Protein AF-Q0ISQ3-F1 (afdb_monomer_lite)

Foldseek 3Di:
DPPPLLPDPQVVCQAADLEDEPPDDPDDDPDPDDSPAHEYEDQALQNLLNVDPVVLVCCVVVSGLVAYEYEYHHPPDDVPVVVVVLVVLVVVLVVLVVPPDPCSVVVNVVSVVVNCVVVCLVVVPPRRRAEYEYEQDPEDRPNCASSQLSHQEYEYELAAYDQEPVVRYLNQNHAEYAEYNNQNHQEPEEDDVVLVVVPPPDPPCPSLSNNLCRHAEYYHEQHQNHAEPYDYPDPPVPDQPRENARHAYYAAYNHQNHNYYDDPRYDHPNHNYDHHYND

Radius of gyration: 19.98 Å; chains: 1; bounding box: 59×56×38 Å

Structure (mmCIF, N/CA/C/O backbone):
data_AF-Q0ISQ3-F1
#
_entry.id   AF-Q0ISQ3-F1
#
loop_
_atom_site.group_PDB
_atom_site.id
_atom_site.type_symbol
_atom_site.label_atom_id
_atom_site.label_alt_id
_atom_site.label_comp_id
_atom_site.label_asym_id
_atom_site.label_entity_id
_atom_site.label_seq_id
_atom_site.pdbx_PDB_ins_code
_atom_site.Cartn_x
_atom_site.Cartn_y
_atom_site.Cartn_z
_atom_site.occupancy
_atom_site.B_iso_or_equiv
_atom_site.auth_seq_id
_atom_site.auth_comp_id
_atom_site.auth_asym_id
_atom_site.auth_atom_id
_atom_site.pdbx_PDB_model_num
ATOM 1 N N . GLY A 1 1 ? 19.915 -24.008 7.273 1.00 26.64 1 GLY A N 1
ATOM 2 C CA . GLY A 1 1 ? 20.712 -22.888 6.747 1.00 26.64 1 GLY A CA 1
ATOM 3 C C . GLY A 1 1 ? 20.291 -22.635 5.320 1.00 26.64 1 GLY A C 1
ATOM 4 O O . GLY A 1 1 ? 20.406 -23.550 4.524 1.00 26.64 1 GLY A O 1
ATOM 5 N N . PHE A 1 2 ? 19.772 -21.447 5.013 1.00 39.97 2 PHE A N 1
ATOM 6 C CA . PHE A 1 2 ? 19.581 -21.004 3.630 1.00 39.97 2 PHE A CA 1
ATOM 7 C C . PHE A 1 2 ? 20.837 -20.231 3.219 1.00 39.97 2 PHE A C 1
ATOM 9 O O . PHE A 1 2 ? 21.058 -19.142 3.752 1.00 39.97 2 PHE A O 1
ATOM 16 N N . PRO A 1 3 ? 21.709 -20.781 2.356 1.00 38.62 3 PRO A N 1
ATOM 17 C CA . PRO A 1 3 ? 22.897 -20.064 1.923 1.00 38.62 3 PRO A CA 1
ATOM 18 C C . PRO A 1 3 ? 22.475 -18.894 1.022 1.00 38.62 3 PRO A C 1
ATOM 20 O O . PRO A 1 3 ? 21.877 -19.099 -0.027 1.00 38.62 3 PRO A O 1
ATOM 23 N N . ASN A 1 4 ? 22.767 -17.666 1.464 1.00 46.62 4 ASN A N 1
ATOM 24 C CA . ASN A 1 4 ? 22.713 -16.413 0.698 1.00 46.62 4 ASN A CA 1
ATOM 25 C C . ASN A 1 4 ? 21.525 -16.250 -0.277 1.00 46.62 4 ASN A C 1
ATOM 27 O O . ASN A 1 4 ? 21.704 -16.175 -1.492 1.00 46.62 4 ASN A O 1
ATOM 31 N N . GLN A 1 5 ? 20.317 -16.055 0.263 1.00 51.81 5 GLN A N 1
ATOM 32 C CA . GLN A 1 5 ? 19.162 -15.516 -0.484 1.00 51.81 5 GLN A CA 1
ATOM 33 C C . GLN A 1 5 ? 19.485 -14.198 -1.233 1.00 51.81 5 GLN A C 1
ATOM 35 O O . GLN A 1 5 ? 18.915 -13.906 -2.283 1.00 51.81 5 GLN A O 1
ATOM 40 N N . SER A 1 6 ? 20.486 -13.446 -0.757 1.00 54.50 6 SER A N 1
ATOM 41 C CA . SER A 1 6 ? 21.045 -12.255 -1.414 1.00 54.50 6 SER A CA 1
ATOM 42 C C . SER A 1 6 ? 21.681 -12.509 -2.787 1.00 54.50 6 SER A C 1
ATOM 44 O O . SER A 1 6 ? 22.083 -11.555 -3.445 1.00 54.50 6 SER A O 1
ATOM 46 N N . ARG A 1 7 ? 21.797 -13.767 -3.233 1.00 64.44 7 ARG A N 1
ATOM 47 C CA . ARG A 1 7 ? 22.408 -14.138 -4.520 1.00 64.44 7 ARG A CA 1
ATOM 48 C C . ARG A 1 7 ? 21.443 -14.776 -5.511 1.00 64.44 7 ARG A C 1
ATOM 50 O O . ARG A 1 7 ? 21.897 -15.235 -6.557 1.00 64.44 7 ARG A O 1
ATOM 57 N N . PHE A 1 8 ? 20.149 -14.854 -5.200 1.00 72.12 8 PHE A N 1
ATOM 58 C CA . PHE A 1 8 ? 19.201 -15.447 -6.134 1.00 72.12 8 PHE A CA 1
ATOM 59 C C . PHE A 1 8 ? 19.199 -14.647 -7.453 1.00 72.12 8 PHE A C 1
ATOM 61 O O . PHE A 1 8 ? 19.006 -13.432 -7.429 1.00 72.12 8 PHE A O 1
ATOM 68 N N . PRO A 1 9 ? 19.491 -15.273 -8.607 1.00 72.06 9 PRO A N 1
ATOM 69 C CA . PRO A 1 9 ? 19.750 -14.540 -9.839 1.00 72.06 9 PRO A CA 1
ATOM 70 C C . PRO A 1 9 ? 18.432 -14.167 -10.523 1.00 72.06 9 PRO A C 1
ATOM 72 O O . PRO A 1 9 ? 18.123 -14.706 -11.585 1.00 72.06 9 PRO A O 1
ATOM 75 N N . TRP A 1 10 ? 17.654 -13.258 -9.920 1.00 77.25 10 TRP A N 1
ATOM 76 C CA . TRP A 1 10 ? 16.349 -12.855 -10.454 1.00 77.25 10 TRP A CA 1
ATOM 77 C C . TRP A 1 10 ? 16.461 -12.446 -11.916 1.00 77.25 10 TRP A C 1
ATOM 79 O O . TRP A 1 10 ? 15.740 -13.013 -12.710 1.00 77.25 10 TRP A O 1
ATOM 89 N N . HIS A 1 11 ? 17.451 -11.640 -12.309 1.00 67.94 11 HIS A N 1
ATOM 90 C CA . HIS A 1 11 ? 17.702 -11.241 -13.706 1.00 67.94 11 HIS A CA 1
ATOM 91 C C . HIS A 1 11 ? 17.807 -12.389 -14.742 1.00 67.94 11 HIS A C 1
ATOM 93 O O . HIS A 1 11 ? 17.776 -12.127 -15.939 1.00 67.94 11 HIS A O 1
ATOM 99 N N . LYS A 1 12 ? 17.952 -13.658 -14.330 1.00 71.12 12 LYS A N 1
ATOM 100 C CA . LYS A 1 12 ? 17.974 -14.824 -15.236 1.00 71.12 12 LYS A CA 1
ATOM 101 C C . LYS A 1 12 ? 16.609 -15.499 -15.428 1.00 71.12 12 LYS A C 1
ATOM 103 O O . LYS A 1 12 ? 16.473 -16.331 -16.322 1.00 71.12 12 LYS A O 1
ATOM 108 N N . LEU A 1 13 ? 15.605 -15.197 -14.603 1.00 66.62 13 LEU A N 1
ATOM 109 C CA . LEU A 1 13 ? 14.300 -15.877 -14.595 1.00 66.62 13 LEU A CA 1
ATOM 110 C C . LEU A 1 13 ? 13.261 -15.215 -15.507 1.00 66.62 13 LEU A C 1
ATOM 112 O O . LEU A 1 13 ? 12.307 -14.631 -15.009 1.00 66.62 13 LEU A O 1
ATOM 116 N N . GLN A 1 14 ? 13.408 -15.304 -16.834 1.00 59.78 14 GLN A N 1
ATOM 117 C CA . GLN A 1 14 ? 12.522 -14.601 -17.795 1.00 59.78 14 GLN A CA 1
ATOM 118 C C . GLN A 1 14 ? 11.013 -14.747 -17.495 1.00 59.78 14 GLN A C 1
ATOM 120 O O . GLN A 1 14 ? 10.219 -13.853 -17.777 1.00 59.78 14 GLN A O 1
ATOM 125 N N . ARG A 1 15 ? 10.630 -15.870 -16.880 1.00 58.69 15 ARG A N 1
ATOM 126 C CA . ARG A 1 15 ? 9.307 -16.177 -16.330 1.00 58.69 15 ARG A CA 1
ATOM 127 C C . ARG A 1 15 ? 9.475 -16.991 -15.044 1.00 58.69 15 ARG A C 1
ATOM 129 O O . ARG A 1 15 ? 10.403 -17.804 -14.976 1.00 58.69 15 ARG A O 1
ATOM 136 N N . PHE A 1 16 ? 8.590 -16.836 -14.049 1.00 59.44 16 PHE A N 1
ATOM 137 C CA . PHE A 1 16 ? 8.548 -17.838 -12.974 1.00 59.44 16 PHE A CA 1
ATOM 138 C C . PHE A 1 16 ? 8.045 -19.177 -13.534 1.00 59.44 16 PHE A C 1
ATOM 140 O O . PHE A 1 16 ? 7.236 -19.189 -14.466 1.00 59.44 16 PHE A O 1
ATOM 147 N N . PRO A 1 17 ? 8.505 -20.314 -12.986 1.00 57.19 17 PRO A N 1
ATOM 148 C CA . PRO A 1 17 ? 7.799 -21.580 -13.154 1.00 57.19 17 PRO A CA 1
ATOM 149 C C . PRO A 1 17 ? 6.324 -21.418 -12.756 1.00 57.19 17 PRO A C 1
ATOM 151 O O . PRO A 1 17 ? 6.019 -20.601 -11.886 1.00 57.19 17 PRO A O 1
ATOM 154 N N . ASN A 1 18 ? 5.420 -22.219 -13.339 1.00 49.91 18 ASN A N 1
ATOM 155 C CA . ASN A 1 18 ? 3.978 -22.168 -13.032 1.00 49.91 18 ASN A CA 1
ATOM 156 C C . ASN A 1 18 ? 3.701 -22.195 -11.516 1.00 49.91 18 ASN A C 1
ATOM 158 O O . ASN A 1 18 ? 2.776 -21.542 -11.042 1.00 49.91 18 ASN A O 1
ATOM 162 N N . VAL A 1 19 ? 4.546 -22.903 -10.759 1.00 50.19 19 VAL A N 1
ATOM 163 C CA . VAL A 1 19 ? 4.606 -22.849 -9.298 1.00 50.19 19 VAL A CA 1
ATOM 164 C C . VAL A 1 19 ? 6.074 -22.848 -8.870 1.00 50.19 19 VAL A C 1
ATOM 166 O O . VAL A 1 19 ? 6.818 -23.773 -9.203 1.00 50.19 19 VAL A O 1
ATOM 169 N N . PHE A 1 20 ? 6.502 -21.827 -8.125 1.00 52.72 20 PHE A N 1
ATOM 170 C CA . PHE A 1 20 ? 7.822 -21.774 -7.495 1.00 52.72 20 PHE A CA 1
ATOM 171 C C . PHE A 1 20 ? 7.666 -21.607 -5.980 1.00 52.72 20 PHE A C 1
ATOM 173 O O . PHE A 1 20 ? 7.418 -20.510 -5.476 1.00 52.72 20 PHE A O 1
ATOM 180 N N . CYS A 1 21 ? 7.796 -22.720 -5.257 1.00 52.56 21 CYS A N 1
ATOM 181 C CA . CYS A 1 21 ? 7.748 -22.759 -3.797 1.00 52.56 21 CYS A CA 1
ATOM 182 C C . CYS A 1 21 ? 9.168 -22.922 -3.249 1.00 52.56 21 CYS A C 1
ATOM 184 O O . CYS A 1 21 ? 9.769 -23.990 -3.380 1.00 52.56 21 CYS A O 1
ATOM 186 N N . LEU A 1 22 ? 9.704 -21.883 -2.608 1.00 50.09 22 LEU A N 1
ATOM 187 C CA . LEU A 1 22 ? 10.917 -22.003 -1.798 1.00 50.09 22 LEU A CA 1
ATOM 188 C C . LEU A 1 22 ? 10.496 -22.158 -0.339 1.00 50.09 22 LEU A C 1
ATOM 190 O O . LEU A 1 22 ? 10.401 -21.174 0.386 1.00 50.09 22 LEU A O 1
ATOM 194 N N . ASP A 1 23 ? 10.173 -23.411 -0.011 1.00 41.62 23 ASP A N 1
ATOM 195 C CA . ASP A 1 23 ? 9.908 -24.031 1.298 1.00 41.62 23 ASP A CA 1
ATOM 196 C C . ASP A 1 23 ? 8.665 -24.912 1.180 1.00 41.62 23 ASP A C 1
ATOM 198 O O . ASP A 1 23 ? 7.554 -24.406 1.093 1.00 41.62 23 ASP A O 1
ATOM 202 N N . HIS A 1 24 ? 8.897 -26.230 1.117 1.00 31.75 24 HIS A N 1
ATOM 203 C CA . HIS A 1 24 ? 7.935 -27.342 1.108 1.00 31.75 24 HIS A CA 1
ATOM 204 C C . HIS A 1 24 ? 6.484 -26.956 1.457 1.00 31.75 24 HIS A C 1
ATOM 206 O O . HIS A 1 24 ? 6.034 -27.113 2.588 1.00 31.75 24 HIS A O 1
ATOM 212 N N . TYR A 1 25 ? 5.751 -26.498 0.444 1.00 34.59 25 TYR A N 1
ATOM 213 C CA . TYR A 1 25 ? 4.296 -26.448 0.409 1.00 34.59 25 TYR A CA 1
ATOM 214 C C . TYR A 1 25 ? 3.885 -27.375 -0.731 1.00 34.59 25 TYR A C 1
ATOM 216 O O . TYR A 1 25 ? 3.840 -26.981 -1.895 1.00 34.59 25 TYR A O 1
ATOM 224 N N . ALA A 1 26 ? 3.702 -28.645 -0.399 1.00 31.41 26 ALA A N 1
ATOM 225 C CA . ALA A 1 26 ? 3.113 -29.632 -1.287 1.00 31.41 26 ALA A CA 1
ATOM 226 C C . ALA A 1 26 ? 2.187 -30.524 -0.458 1.00 31.41 26 ALA A C 1
ATOM 228 O O . ALA A 1 26 ? 2.456 -31.701 -0.271 1.00 31.41 26 ALA A O 1
ATOM 229 N N . GLU A 1 27 ? 1.104 -29.948 0.059 1.00 32.09 27 GLU A N 1
ATOM 230 C CA . GLU A 1 27 ? -0.119 -30.712 0.302 1.00 32.09 27 GLU A CA 1
ATOM 231 C C . GLU A 1 27 ? -1.263 -29.965 -0.379 1.00 32.09 27 GLU A C 1
ATOM 233 O O . GLU A 1 27 ? -1.365 -28.740 -0.306 1.00 32.09 27 GLU A O 1
ATOM 238 N N . GLY A 1 28 ? -1.982 -30.715 -1.209 1.00 31.77 28 GLY A N 1
ATOM 239 C CA . GLY A 1 28 ? -2.664 -30.209 -2.384 1.00 31.77 28 GLY A CA 1
ATOM 240 C C . GLY A 1 28 ? -3.917 -29.399 -2.100 1.00 31.77 28 GLY A C 1
ATOM 241 O O . GLY A 1 28 ? -4.663 -29.675 -1.172 1.00 31.77 28 GLY A O 1
ATOM 242 N N . HIS A 1 29 ? -4.179 -28.462 -3.003 1.00 30.86 29 HIS A N 1
ATOM 243 C CA . HIS A 1 29 ? -5.535 -28.074 -3.343 1.00 30.86 29 HIS A CA 1
ATOM 244 C C . HIS A 1 29 ? -5.613 -27.907 -4.858 1.00 30.86 29 HIS A C 1
ATOM 246 O O . HIS A 1 29 ? -5.004 -27.002 -5.433 1.00 30.86 29 HIS A O 1
ATOM 252 N N . ASP A 1 30 ? -6.356 -28.823 -5.479 1.00 31.55 30 ASP A N 1
ATOM 253 C CA . ASP A 1 30 ? -6.904 -28.688 -6.822 1.00 31.55 30 ASP A CA 1
ATOM 254 C C . ASP A 1 30 ? -7.748 -27.418 -6.871 1.00 31.55 30 ASP A C 1
ATOM 256 O O . ASP A 1 30 ? -8.917 -27.414 -6.499 1.00 31.55 30 ASP A O 1
ATOM 260 N N . ASN A 1 31 ? -7.157 -26.320 -7.314 1.00 32.28 31 ASN A N 1
ATOM 261 C CA . ASN A 1 31 ? -7.916 -25.144 -7.686 1.00 32.28 31 ASN A CA 1
ATOM 262 C C . ASN A 1 31 ? -7.526 -24.789 -9.113 1.00 32.28 31 ASN A C 1
ATOM 264 O O . ASN A 1 31 ? -6.379 -24.447 -9.403 1.00 32.28 31 ASN A O 1
ATOM 268 N N . HIS A 1 32 ? -8.518 -24.900 -9.993 1.00 30.14 32 HIS A N 1
ATOM 269 C CA . HIS A 1 32 ? -8.521 -24.369 -11.346 1.00 30.14 32 HIS A CA 1
ATOM 270 C C . HIS A 1 32 ? -8.105 -22.894 -11.318 1.00 30.14 32 HIS A C 1
ATOM 272 O O . HIS A 1 32 ? -8.912 -22.006 -11.054 1.00 30.14 32 HIS A O 1
ATOM 278 N N . TYR A 1 33 ? -6.825 -22.633 -11.549 1.00 40.44 33 TYR A N 1
ATOM 279 C CA . TYR A 1 33 ? -6.258 -21.297 -11.569 1.00 40.44 33 TYR A CA 1
ATOM 280 C C . TYR A 1 33 ? -5.661 -21.033 -12.943 1.00 40.44 33 TYR A C 1
ATOM 282 O O . TYR A 1 33 ? -5.014 -21.905 -13.516 1.00 40.44 33 TYR A O 1
ATOM 290 N N . ASP A 1 34 ? -5.912 -19.835 -13.466 1.00 39.19 34 ASP A N 1
ATOM 291 C CA . ASP A 1 34 ? -5.540 -19.447 -14.821 1.00 39.19 34 ASP A CA 1
ATOM 292 C C . ASP A 1 34 ? -4.038 -19.683 -15.063 1.00 39.19 34 ASP A C 1
ATOM 294 O O . ASP A 1 34 ? -3.181 -19.104 -14.389 1.00 39.19 34 ASP A O 1
ATOM 298 N N . ASN A 1 35 ? -3.724 -20.576 -16.004 1.00 42.06 35 ASN A N 1
ATOM 299 C CA . ASN A 1 35 ? -2.394 -21.163 -16.230 1.00 42.06 35 ASN A CA 1
ATOM 300 C C . ASN A 1 35 ? -1.319 -20.160 -16.708 1.00 42.06 35 ASN A C 1
ATOM 302 O O . ASN A 1 35 ? -0.220 -20.574 -17.076 1.00 42.06 35 ASN A O 1
ATOM 306 N N . GLN A 1 36 ? -1.616 -18.859 -16.755 1.00 49.28 36 GLN A N 1
ATOM 307 C CA . GLN A 1 36 ? -0.739 -17.841 -17.341 1.00 49.28 36 GLN A CA 1
ATOM 308 C C . GLN A 1 36 ? 0.036 -17.005 -16.315 1.00 49.28 36 GLN A C 1
ATOM 310 O O . GLN A 1 36 ? 1.038 -16.393 -16.680 1.00 49.28 36 GLN A O 1
ATOM 315 N N . VAL A 1 37 ? -0.374 -16.978 -15.040 1.00 56.06 37 VAL A N 1
ATOM 316 C CA . VAL A 1 37 ? 0.280 -16.122 -14.036 1.00 56.06 37 VAL A CA 1
ATOM 317 C C . VAL A 1 37 ? 1.279 -16.919 -13.214 1.00 56.06 37 VAL A C 1
ATOM 319 O O . VAL A 1 37 ? 0.946 -17.890 -12.540 1.00 56.06 37 VAL A O 1
ATOM 322 N N . ALA A 1 38 ? 2.519 -16.459 -13.246 1.00 61.69 38 ALA A N 1
ATOM 323 C CA . ALA A 1 38 ? 3.646 -17.062 -12.569 1.00 61.69 38 ALA A CA 1
ATOM 324 C C . ALA A 1 38 ? 3.549 -16.795 -11.044 1.00 61.69 38 ALA A C 1
ATOM 326 O O . ALA A 1 38 ? 3.515 -15.634 -10.623 1.00 61.69 38 ALA A O 1
ATOM 327 N N . ARG A 1 39 ? 3.448 -17.850 -10.215 1.00 66.62 39 ARG A N 1
ATOM 328 C CA . ARG A 1 39 ? 3.169 -17.753 -8.764 1.00 66.62 39 ARG A CA 1
ATOM 329 C C . ARG A 1 39 ? 4.374 -18.128 -7.908 1.00 66.62 39 ARG A C 1
ATOM 331 O O . ARG A 1 39 ? 4.946 -19.209 -8.062 1.00 66.62 39 ARG A O 1
ATOM 338 N N . VAL A 1 40 ? 4.712 -17.257 -6.962 1.00 73.56 40 VAL A N 1
ATOM 339 C CA . VAL A 1 40 ? 5.826 -17.430 -6.024 1.00 73.56 40 VAL A CA 1
ATOM 340 C C . VAL A 1 40 ? 5.305 -17.359 -4.596 1.00 73.56 40 VAL A C 1
ATOM 342 O O . VAL A 1 40 ? 4.750 -16.342 -4.183 1.00 73.56 40 VAL A O 1
ATOM 345 N N . TYR A 1 41 ? 5.529 -18.423 -3.832 1.00 77.31 41 TYR A N 1
ATOM 346 C CA . TYR A 1 41 ? 5.192 -18.486 -2.411 1.00 77.31 41 TYR A CA 1
ATOM 347 C C . TYR A 1 41 ? 6.480 -18.475 -1.601 1.00 77.31 41 TYR A C 1
ATOM 349 O O . TYR A 1 41 ? 7.348 -19.332 -1.796 1.00 77.31 41 TYR A O 1
ATOM 357 N N . VAL A 1 42 ? 6.617 -17.499 -0.705 1.00 79.50 42 VAL A N 1
ATOM 358 C CA . VAL A 1 42 ? 7.802 -17.366 0.144 1.00 79.50 42 VAL A CA 1
ATOM 359 C C . VAL A 1 42 ? 7.427 -17.159 1.597 1.00 79.50 42 VAL A C 1
ATOM 361 O O . VAL A 1 42 ? 6.530 -16.393 1.944 1.00 79.50 42 VAL A O 1
ATOM 364 N N . LYS A 1 43 ? 8.189 -17.810 2.472 1.00 79.19 43 LYS A N 1
ATOM 365 C CA . LYS A 1 43 ? 8.118 -17.553 3.908 1.00 79.19 43 LYS A CA 1
ATOM 366 C C . LYS A 1 43 ? 8.828 -16.263 4.299 1.00 79.19 43 LYS A C 1
ATOM 368 O O . LYS A 1 43 ? 8.406 -15.551 5.203 1.00 79.19 43 LYS A O 1
ATOM 373 N N . ASP A 1 44 ? 9.951 -15.999 3.642 1.00 82.62 44 ASP A N 1
ATOM 374 C CA . ASP A 1 44 ? 10.865 -14.926 3.998 1.00 82.62 44 ASP A CA 1
ATOM 375 C C . ASP A 1 44 ? 11.008 -13.938 2.845 1.00 82.62 44 ASP A C 1
ATOM 377 O O . ASP A 1 44 ? 11.562 -14.264 1.794 1.00 82.62 44 ASP A O 1
ATOM 381 N N . SER A 1 45 ? 10.557 -12.704 3.062 1.00 87.88 45 SER A N 1
ATOM 382 C CA . SER A 1 45 ? 10.665 -11.619 2.085 1.00 87.88 45 SER A CA 1
ATOM 383 C C . SER A 1 45 ? 12.115 -11.295 1.703 1.00 87.88 45 SER A C 1
ATOM 385 O O . SER A 1 45 ? 12.365 -10.767 0.620 1.00 87.88 45 SER A O 1
ATOM 387 N N . ARG A 1 46 ? 13.093 -11.666 2.546 1.00 86.62 46 ARG A N 1
ATOM 388 C CA . ARG A 1 46 ? 14.532 -11.470 2.295 1.00 86.62 46 ARG A CA 1
ATOM 389 C C . ARG A 1 46 ? 15.046 -12.200 1.052 1.00 86.62 46 ARG A C 1
ATOM 391 O O . ARG A 1 46 ? 16.119 -11.848 0.561 1.00 86.62 46 ARG A O 1
ATOM 398 N N . LEU A 1 47 ? 14.281 -13.147 0.500 1.00 84.69 47 LEU A N 1
ATOM 399 C CA . LEU A 1 47 ? 14.553 -13.727 -0.816 1.00 84.69 47 LEU A CA 1
ATOM 400 C C . LEU A 1 47 ? 14.691 -12.648 -1.904 1.00 84.69 47 LEU A C 1
ATOM 402 O O . LEU A 1 47 ? 15.528 -12.762 -2.799 1.00 84.69 47 LEU A O 1
ATOM 406 N N . PHE A 1 48 ? 13.922 -11.568 -1.792 1.00 89.56 48 PHE A N 1
ATOM 407 C CA . PHE A 1 48 ? 13.914 -10.479 -2.760 1.00 89.56 48 PHE A CA 1
ATOM 408 C C . PHE A 1 48 ? 15.028 -9.446 -2.546 1.00 89.56 48 PHE A C 1
ATOM 410 O O . PHE A 1 48 ? 15.118 -8.505 -3.322 1.00 89.56 48 PHE A O 1
ATOM 417 N N . TYR A 1 49 ? 15.955 -9.627 -1.592 1.00 85.88 49 TYR A N 1
ATOM 418 C CA . TYR A 1 49 ? 17.117 -8.726 -1.476 1.00 85.88 49 TYR A CA 1
ATOM 419 C C . TYR A 1 49 ? 17.964 -8.644 -2.750 1.00 85.88 49 TYR A C 1
ATOM 421 O O . TYR A 1 49 ? 18.619 -7.637 -2.996 1.00 85.88 49 TYR A O 1
ATOM 429 N N . SER A 1 50 ? 17.980 -9.719 -3.532 1.00 85.25 50 SER A N 1
ATOM 430 C CA . SER A 1 50 ? 18.667 -9.782 -4.821 1.00 85.25 50 SER A CA 1
ATOM 431 C C . SER A 1 50 ? 17.839 -9.212 -5.977 1.00 85.25 50 SER A C 1
ATOM 433 O O . SER A 1 50 ? 18.372 -9.070 -7.076 1.00 85.25 50 SER A O 1
ATOM 435 N N . PHE A 1 51 ? 16.557 -8.899 -5.760 1.00 89.56 51 PHE A N 1
ATOM 436 C CA . PHE A 1 51 ? 15.725 -8.189 -6.725 1.00 89.56 51 PHE A CA 1
ATOM 437 C C . PHE A 1 51 ? 16.170 -6.729 -6.700 1.00 89.56 51 PHE A C 1
ATOM 439 O O . PHE A 1 51 ? 15.797 -5.971 -5.810 1.00 89.56 51 PHE A O 1
ATOM 446 N N . SER A 1 52 ? 17.065 -6.375 -7.615 1.00 89.25 52 SER A N 1
ATOM 447 C CA . SER A 1 52 ? 17.749 -5.083 -7.649 1.00 89.25 52 SER A CA 1
ATOM 448 C C . SER A 1 52 ? 17.036 -4.071 -8.544 1.00 89.25 52 SER A C 1
ATOM 450 O O . SER A 1 52 ? 16.094 -4.407 -9.260 1.00 89.25 52 SER A O 1
ATOM 452 N N . GLU A 1 53 ? 17.555 -2.845 -8.565 1.00 89.38 53 GLU A N 1
ATOM 453 C CA . GLU A 1 53 ? 17.175 -1.801 -9.522 1.00 89.38 53 GLU A CA 1
ATOM 454 C C . GLU A 1 53 ? 17.263 -2.282 -10.979 1.00 89.38 53 GLU A C 1
ATOM 456 O O . GLU A 1 53 ? 16.298 -2.151 -11.719 1.00 89.38 53 GLU A O 1
ATOM 461 N N . SER A 1 54 ? 18.330 -2.993 -11.358 1.00 89.31 54 SER A N 1
ATOM 462 C CA . SER A 1 54 ? 18.435 -3.579 -12.704 1.00 89.31 54 SER A CA 1
ATOM 463 C C . SER A 1 54 ? 17.321 -4.589 -13.002 1.00 89.31 54 SER A C 1
ATOM 465 O O . SER A 1 54 ? 16.891 -4.726 -14.137 1.00 89.31 54 SER A O 1
ATOM 467 N N . THR A 1 55 ? 16.831 -5.317 -11.989 1.00 87.81 55 THR A N 1
ATOM 468 C CA . THR A 1 55 ? 15.687 -6.226 -12.188 1.00 87.81 55 THR A CA 1
ATOM 469 C C . THR A 1 55 ? 14.392 -5.433 -12.358 1.00 87.81 55 THR A C 1
ATOM 471 O O . THR A 1 55 ? 13.566 -5.805 -13.184 1.00 87.81 55 THR A O 1
ATOM 474 N N . LYS A 1 56 ? 14.222 -4.327 -11.621 1.00 89.62 56 LYS A N 1
ATOM 475 C CA . LYS A 1 56 ? 13.109 -3.386 -11.813 1.00 89.62 56 LYS A CA 1
ATOM 476 C C . LYS A 1 56 ? 13.088 -2.842 -13.245 1.00 89.62 56 LYS A C 1
ATOM 478 O O . LYS A 1 56 ? 12.034 -2.900 -13.869 1.00 89.62 56 LYS A O 1
ATOM 483 N N . GLU A 1 57 ? 14.216 -2.352 -13.754 1.00 89.94 57 GLU A N 1
ATOM 484 C CA . GLU A 1 57 ? 14.317 -1.765 -15.101 1.00 89.94 57 GLU A CA 1
ATOM 485 C C . GLU A 1 57 ? 13.864 -2.763 -16.175 1.00 89.94 57 GLU A C 1
ATOM 487 O O . GLU A 1 57 ? 12.952 -2.466 -16.942 1.00 89.94 57 GLU A O 1
ATOM 492 N N . LEU A 1 58 ? 14.365 -4.003 -16.125 1.00 88.31 58 LEU A N 1
ATOM 493 C CA . LEU A 1 58 ? 13.955 -5.074 -17.045 1.00 88.31 58 LEU A CA 1
ATOM 494 C C . LEU A 1 58 ? 12.444 -5.380 -16.987 1.00 88.31 58 LEU A C 1
ATOM 496 O O . LEU A 1 58 ? 11.828 -5.741 -17.992 1.00 88.31 58 LEU A O 1
ATOM 500 N N . VAL A 1 59 ? 11.822 -5.256 -15.808 1.00 88.69 59 VAL A N 1
ATOM 501 C CA . VAL A 1 59 ? 10.369 -5.442 -15.644 1.00 88.69 59 VAL A CA 1
ATOM 502 C C . VAL A 1 59 ? 9.575 -4.273 -16.224 1.00 88.69 59 VAL A C 1
ATOM 504 O O . VAL A 1 59 ? 8.495 -4.476 -16.794 1.00 88.69 59 VAL A O 1
ATOM 507 N N . GLN A 1 60 ? 10.097 -3.057 -16.087 1.00 87.50 60 GLN A N 1
ATOM 508 C CA . GLN A 1 60 ? 9.490 -1.834 -16.609 1.00 87.50 60 GLN A CA 1
ATOM 509 C C . GLN A 1 60 ? 9.572 -1.759 -18.134 1.00 87.50 60 GLN A C 1
ATOM 511 O O . GLN A 1 60 ? 8.599 -1.362 -18.775 1.00 87.50 60 GLN A O 1
ATOM 516 N N . GLU A 1 61 ? 10.680 -2.217 -18.714 1.00 87.00 61 GLU A N 1
ATOM 517 C CA . GLU A 1 61 ? 10.878 -2.343 -20.164 1.00 87.00 61 GLU A CA 1
ATOM 518 C C . GLU A 1 61 ? 10.045 -3.480 -20.781 1.00 87.00 61 GLU A C 1
ATOM 520 O O . GLU A 1 61 ? 9.919 -3.586 -22.000 1.00 87.00 61 GLU A O 1
ATOM 525 N N . GLY A 1 62 ? 9.425 -4.324 -19.947 1.00 82.56 62 GLY A N 1
ATOM 526 C CA . GLY A 1 62 ? 8.620 -5.458 -20.392 1.00 82.56 62 GLY A CA 1
ATOM 527 C C . GLY A 1 62 ? 9.450 -6.645 -20.884 1.00 82.56 62 GLY A C 1
ATOM 528 O O . GLY A 1 62 ? 8.880 -7.607 -21.399 1.00 82.56 62 GLY A O 1
ATOM 529 N N . GLU A 1 63 ? 10.770 -6.622 -20.696 1.00 79.25 63 GLU A N 1
ATOM 530 C CA . GLU A 1 63 ? 11.666 -7.733 -21.033 1.00 79.25 63 GLU A CA 1
ATOM 531 C C . GLU A 1 63 ? 11.509 -8.918 -20.068 1.00 79.25 63 GLU A C 1
ATOM 533 O O . GLU A 1 63 ? 11.834 -10.061 -20.400 1.00 79.25 63 GLU A O 1
ATOM 538 N N . PHE A 1 64 ? 11.009 -8.649 -18.858 1.00 74.25 64 PHE A N 1
ATOM 539 C CA . PHE A 1 64 ? 11.080 -9.566 -17.730 1.00 74.25 64 PHE A CA 1
ATOM 540 C C . PHE A 1 64 ? 9.832 -9.515 -16.840 1.00 74.25 64 PHE A C 1
ATOM 542 O O . PHE A 1 64 ? 9.265 -8.446 -16.643 1.00 74.25 64 PHE A O 1
ATOM 549 N N . LEU A 1 65 ? 9.397 -10.662 -16.289 1.00 78.94 65 LEU A N 1
ATOM 550 C CA . LEU A 1 65 ? 8.265 -10.783 -15.343 1.00 78.94 65 LEU A CA 1
ATOM 551 C C . LEU A 1 65 ? 7.090 -9.830 -15.641 1.00 78.94 65 LEU A C 1
ATOM 553 O O . LEU A 1 65 ? 6.615 -9.097 -14.767 1.00 78.94 65 LEU A O 1
ATOM 557 N N . GLN A 1 66 ? 6.615 -9.853 -16.892 1.00 80.12 66 GLN A N 1
ATOM 558 C CA . GLN A 1 66 ? 5.486 -9.027 -17.329 1.00 80.12 66 GLN A CA 1
ATOM 559 C C . GLN A 1 66 ? 4.271 -9.232 -16.423 1.00 80.12 66 GLN A C 1
ATOM 561 O O . GLN A 1 66 ? 3.585 -8.263 -16.103 1.00 80.12 66 GLN A O 1
ATOM 566 N N . SER A 1 67 ? 4.076 -10.470 -15.947 1.00 82.44 67 SER A N 1
ATOM 567 C CA . SER A 1 67 ? 3.136 -10.789 -14.884 1.00 82.44 67 SER A CA 1
ATOM 568 C C . SER A 1 67 ? 3.706 -11.704 -13.794 1.00 82.44 67 SER A C 1
ATOM 570 O O . SER A 1 67 ? 4.400 -12.675 -14.104 1.00 82.44 67 SER A O 1
ATOM 572 N N . PHE A 1 68 ? 3.353 -11.451 -12.532 1.00 83.50 68 PHE A N 1
ATOM 573 C CA . PHE A 1 68 ? 3.626 -12.304 -11.381 1.00 83.50 68 PHE A CA 1
ATOM 574 C C . PHE A 1 68 ? 2.579 -12.164 -10.270 1.00 83.50 68 PHE A C 1
ATOM 576 O O . PHE A 1 68 ? 1.953 -11.119 -10.093 1.00 83.50 68 PHE A O 1
ATOM 583 N N . TYR A 1 69 ? 2.480 -13.207 -9.451 1.00 83.38 69 TYR A N 1
ATOM 584 C CA . TYR A 1 69 ? 1.805 -13.194 -8.159 1.00 83.38 69 TYR A CA 1
ATOM 585 C C . TYR A 1 69 ? 2.785 -13.673 -7.085 1.00 83.38 69 TYR A C 1
ATOM 587 O O . TYR A 1 69 ? 3.267 -14.805 -7.141 1.00 83.38 69 TYR A O 1
ATOM 595 N N . VAL A 1 70 ? 3.088 -12.819 -6.110 1.00 85.81 70 VAL A N 1
ATOM 596 C CA . VAL A 1 70 ? 3.967 -13.148 -4.981 1.00 85.81 70 VAL A CA 1
ATOM 597 C C . VAL A 1 70 ? 3.140 -13.182 -3.706 1.00 85.81 70 VAL A C 1
ATOM 599 O O . VAL A 1 70 ? 2.513 -12.184 -3.366 1.00 85.81 70 VAL A O 1
ATOM 602 N N . GLN A 1 71 ? 3.177 -14.293 -2.974 1.00 86.00 71 GLN A N 1
ATOM 603 C CA . GLN A 1 71 ? 2.594 -14.396 -1.639 1.00 86.00 71 GLN A CA 1
ATOM 604 C C . GLN A 1 71 ? 3.677 -14.590 -0.580 1.00 86.00 71 GLN A C 1
ATOM 606 O O . GLN A 1 71 ? 4.530 -15.472 -0.694 1.00 86.00 71 GLN A O 1
ATOM 611 N N . ILE A 1 72 ? 3.603 -13.775 0.471 1.00 85.94 72 ILE A N 1
ATOM 612 C CA . ILE A 1 72 ? 4.524 -13.775 1.605 1.00 85.94 72 ILE A CA 1
ATOM 613 C C . ILE A 1 72 ? 3.747 -14.142 2.867 1.00 85.94 72 ILE A C 1
ATOM 615 O O . ILE A 1 72 ? 2.886 -13.377 3.304 1.00 85.94 72 ILE A O 1
ATOM 619 N N . ALA A 1 73 ? 4.039 -15.307 3.445 1.00 81.38 73 ALA A N 1
ATOM 620 C CA . ALA A 1 73 ? 3.352 -15.807 4.636 1.00 81.38 73 ALA A CA 1
ATOM 621 C C . ALA A 1 73 ? 4.252 -16.735 5.475 1.00 81.38 73 ALA A C 1
ATOM 623 O O . ALA A 1 73 ? 4.895 -17.622 4.905 1.00 81.38 73 ALA A O 1
ATOM 624 N N . PRO A 1 74 ? 4.297 -16.626 6.818 1.00 69.25 74 PRO A N 1
ATOM 625 C CA . PRO A 1 74 ? 4.957 -17.622 7.653 1.00 69.25 74 PRO A CA 1
ATOM 626 C C . PRO A 1 74 ? 4.332 -19.012 7.451 1.00 69.25 74 PRO A C 1
ATOM 628 O O . PRO A 1 74 ? 3.139 -19.210 7.663 1.00 69.25 74 PRO A O 1
ATOM 631 N N . SER A 1 75 ? 5.164 -20.001 7.104 1.00 57.88 75 SER A N 1
ATOM 632 C CA . SER A 1 75 ? 4.745 -21.351 6.685 1.00 57.88 75 SER A CA 1
ATOM 633 C C . SER A 1 75 ? 3.892 -22.154 7.683 1.00 57.88 75 SER A C 1
ATOM 635 O O . SER A 1 75 ? 3.425 -23.228 7.329 1.00 57.88 75 SER A O 1
ATOM 637 N N . THR A 1 76 ? 3.700 -21.690 8.919 1.00 46.94 76 THR A N 1
ATOM 638 C CA . THR A 1 76 ? 2.977 -22.426 9.971 1.00 46.94 76 THR A CA 1
ATOM 639 C C . THR A 1 76 ? 1.733 -21.715 10.494 1.00 46.94 76 THR A C 1
ATOM 641 O O . THR A 1 76 ? 0.996 -22.306 11.280 1.00 46.94 76 THR A O 1
ATOM 644 N N . VAL A 1 77 ? 1.451 -20.479 10.073 1.00 41.31 77 VAL A N 1
ATOM 645 C CA . VAL A 1 77 ? 0.282 -19.740 10.564 1.00 41.31 77 VAL A CA 1
ATOM 646 C C . VAL A 1 77 ? -0.768 -19.655 9.463 1.00 41.31 77 VAL A C 1
ATOM 648 O O . VAL A 1 77 ? -0.947 -18.647 8.800 1.00 41.31 77 VAL A O 1
ATOM 651 N N . ASN A 1 78 ? -1.526 -20.749 9.388 1.00 42.78 78 ASN A N 1
ATOM 652 C CA . ASN A 1 78 ? -2.979 -20.686 9.407 1.00 42.78 78 ASN A CA 1
ATOM 653 C C . ASN A 1 78 ? -3.694 -20.046 8.205 1.00 42.78 78 ASN A C 1
ATOM 655 O O . ASN A 1 78 ? -4.477 -19.115 8.367 1.00 42.78 78 ASN A O 1
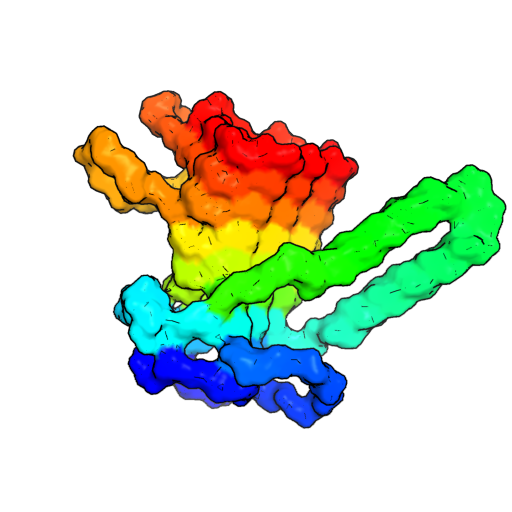ATOM 659 N N . ILE A 1 79 ? -3.584 -20.696 7.045 1.00 43.41 79 ILE A N 1
ATOM 660 C CA . ILE A 1 79 ? -4.765 -20.819 6.176 1.00 43.41 79 ILE A CA 1
ATOM 661 C C . ILE A 1 79 ? -5.919 -21.387 7.018 1.00 43.41 79 ILE A C 1
ATOM 663 O O . ILE A 1 79 ? -6.968 -20.773 7.049 1.00 43.41 79 ILE A O 1
ATOM 667 N N . ARG A 1 80 ? -5.650 -22.394 7.868 1.00 40.88 80 ARG A N 1
ATOM 668 C CA . ARG A 1 80 ? -6.623 -22.918 8.838 1.00 40.88 80 ARG A CA 1
ATOM 669 C C . ARG A 1 80 ? -7.187 -21.909 9.833 1.00 40.88 80 ARG A C 1
ATOM 671 O O . ARG A 1 80 ? -8.375 -21.934 9.973 1.00 40.88 80 ARG A O 1
ATOM 678 N N . LYS A 1 81 ? -6.449 -20.991 10.483 1.00 44.72 81 LYS A N 1
ATOM 679 C CA . LYS A 1 81 ? -7.117 -19.916 11.282 1.00 44.72 81 LYS A CA 1
ATOM 680 C C . LYS A 1 81 ? -7.847 -18.898 10.421 1.00 44.72 81 LYS A C 1
ATOM 682 O O . LYS A 1 81 ? -8.774 -18.284 10.923 1.00 44.72 81 LYS A O 1
ATOM 687 N N . LEU A 1 82 ? -7.397 -18.627 9.198 1.00 44.88 82 LEU A N 1
ATOM 688 C CA . LEU A 1 82 ? -8.134 -17.719 8.318 1.00 44.88 82 LEU A CA 1
ATOM 689 C C . LEU A 1 82 ? -9.458 -18.372 7.900 1.00 44.88 82 LEU A C 1
ATOM 691 O O . LEU A 1 82 ? -10.485 -17.719 7.989 1.00 44.88 82 LEU A O 1
ATOM 695 N N . GLU A 1 83 ? -9.421 -19.666 7.579 1.00 47.69 83 GLU A N 1
ATOM 696 C CA . GLU A 1 83 ? -10.571 -20.548 7.369 1.00 47.69 83 GLU A CA 1
ATOM 697 C C . GLU A 1 83 ? -11.369 -20.765 8.657 1.00 47.69 83 GLU A C 1
ATOM 699 O O . GLU A 1 83 ? -12.574 -20.753 8.586 1.00 47.69 83 GLU A O 1
ATOM 704 N N . ASP A 1 84 ? -10.759 -20.872 9.839 1.00 48.56 84 ASP A N 1
ATOM 705 C CA . ASP A 1 84 ? -11.450 -21.064 11.121 1.00 48.56 84 ASP A CA 1
ATOM 706 C C . ASP A 1 84 ? -12.141 -19.760 11.525 1.00 48.56 84 ASP A C 1
ATOM 708 O O . ASP A 1 84 ? -13.216 -19.795 12.108 1.00 48.56 84 ASP A O 1
ATOM 712 N N . GLU A 1 85 ? -11.538 -18.596 11.256 1.00 52.72 85 GLU A N 1
ATOM 713 C CA . GLU A 1 85 ? -12.198 -17.301 11.431 1.00 52.72 85 GLU A CA 1
ATOM 714 C C . GLU A 1 85 ? -13.273 -17.098 10.350 1.00 52.72 85 GLU A C 1
ATOM 716 O O . GLU A 1 85 ? -14.323 -16.566 10.684 1.00 52.72 85 GLU A O 1
ATOM 721 N N . GLU A 1 86 ? -13.090 -17.573 9.111 1.00 49.00 86 GLU A N 1
ATOM 722 C CA . GLU A 1 86 ? -14.122 -17.594 8.056 1.00 49.00 86 GLU A CA 1
ATOM 723 C C . GLU A 1 86 ? -15.274 -18.556 8.407 1.00 49.00 86 GLU A C 1
ATOM 725 O O . GLU A 1 86 ? -16.441 -18.200 8.269 1.00 49.00 86 GLU A O 1
ATOM 730 N N . ASP A 1 87 ? -14.984 -19.729 8.962 1.00 54.97 87 ASP A N 1
ATOM 731 C CA . ASP A 1 87 ? -15.920 -20.755 9.424 1.00 54.97 87 ASP A CA 1
ATOM 732 C C . ASP A 1 87 ? -16.642 -20.288 10.683 1.00 54.97 87 ASP A C 1
ATOM 734 O O . ASP A 1 87 ? -17.848 -20.474 10.829 1.00 54.97 87 ASP A O 1
ATOM 738 N N . LYS A 1 88 ? -15.938 -19.614 11.592 1.00 60.62 88 LYS A N 1
ATOM 739 C CA . LYS A 1 88 ? -16.523 -18.960 12.764 1.00 60.62 88 LYS A CA 1
ATOM 740 C C . LYS A 1 88 ? -17.398 -17.785 12.351 1.00 60.62 88 LYS A C 1
ATOM 742 O O . LYS A 1 88 ? -18.479 -17.642 12.911 1.00 60.62 88 LYS A O 1
ATOM 747 N N . LEU A 1 89 ? -16.999 -16.987 11.360 1.00 52.94 89 LEU A N 1
ATOM 748 C CA . LEU A 1 89 ? -17.825 -15.916 10.795 1.00 52.94 89 LEU A CA 1
ATOM 749 C C . LEU A 1 89 ? -19.059 -16.507 10.090 1.00 52.94 89 LEU A C 1
ATOM 751 O O . LEU A 1 89 ? -20.168 -16.008 10.275 1.00 52.94 89 LEU A O 1
ATOM 755 N N . THR A 1 90 ? -18.901 -17.626 9.374 1.00 56.34 90 THR A N 1
ATOM 756 C CA . THR A 1 90 ? -19.989 -18.402 8.748 1.00 56.34 90 THR A CA 1
ATOM 757 C C . THR A 1 90 ? -20.947 -18.957 9.800 1.00 56.34 90 THR A C 1
ATOM 759 O O . THR A 1 90 ? -22.165 -18.855 9.660 1.00 56.34 90 THR A O 1
ATOM 762 N N . SER A 1 91 ? -20.411 -19.501 10.890 1.00 59.12 91 SER A N 1
ATOM 763 C CA . SER A 1 91 ? -21.171 -20.021 12.025 1.00 59.12 91 SER A CA 1
ATOM 764 C C . SER A 1 91 ? -21.932 -18.902 12.740 1.00 59.12 91 SER A C 1
ATOM 766 O O . SER A 1 91 ? -23.133 -19.029 12.978 1.00 59.12 91 SER A O 1
ATOM 768 N N . MET A 1 92 ? -21.293 -17.751 12.979 1.00 57.06 92 MET A N 1
ATOM 769 C CA . MET A 1 92 ? -21.949 -16.562 13.531 1.00 57.06 92 MET A CA 1
ATOM 770 C C . MET A 1 92 ? -23.062 -16.043 12.610 1.00 57.06 92 MET A C 1
ATOM 772 O O . MET A 1 92 ? -24.132 -15.678 13.098 1.00 57.06 92 MET A O 1
ATOM 776 N N . LEU A 1 93 ? -22.855 -16.052 11.287 1.00 55.31 93 LEU A N 1
ATOM 777 C CA . LEU A 1 93 ? -23.884 -15.713 10.296 1.00 55.31 93 LEU A CA 1
ATOM 778 C C . LEU A 1 93 ? -25.080 -16.660 10.363 1.00 55.31 93 LEU A C 1
ATOM 780 O O . LEU A 1 93 ? -26.221 -16.196 10.355 1.00 55.31 93 LEU A O 1
ATOM 784 N N . GLN A 1 94 ? -24.833 -17.969 10.442 1.00 61.34 94 GLN A N 1
ATOM 785 C CA . GLN A 1 94 ? -25.891 -18.966 10.590 1.00 61.34 94 GLN A CA 1
ATOM 786 C C . GLN A 1 94 ? -26.642 -18.769 11.909 1.00 61.34 94 GLN A C 1
ATOM 788 O O . GLN A 1 94 ? -27.871 -18.742 11.904 1.00 61.34 94 GLN A O 1
ATOM 793 N N . GLU A 1 95 ? -25.945 -18.570 13.027 1.00 62.00 95 GLU A N 1
ATOM 794 C CA . GLU A 1 95 ? -26.571 -18.360 14.335 1.00 62.00 95 GLU A CA 1
ATOM 795 C C . GLU A 1 95 ? -27.441 -17.092 14.353 1.00 62.00 95 GLU A C 1
ATOM 797 O O . GLU A 1 95 ? -28.565 -17.110 14.860 1.00 62.00 95 GLU A O 1
ATOM 802 N N . LEU A 1 96 ? -26.969 -15.999 13.749 1.00 54.12 96 LEU A N 1
ATOM 803 C CA . LEU A 1 96 ? -27.725 -14.750 13.632 1.00 54.12 96 LEU A CA 1
ATOM 804 C C . LEU A 1 96 ? -28.906 -14.856 12.667 1.00 54.12 96 LEU A C 1
ATOM 806 O O . LEU A 1 96 ? -29.958 -14.297 12.960 1.00 54.12 96 LEU A O 1
ATOM 810 N N . ALA A 1 97 ? -28.776 -15.604 11.569 1.00 55.91 97 ALA A N 1
ATOM 811 C CA . ALA A 1 97 ? -29.897 -15.894 10.675 1.00 55.91 97 ALA A CA 1
ATOM 812 C C . ALA A 1 97 ? -31.004 -16.706 11.380 1.00 55.91 97 ALA A C 1
ATOM 814 O O . ALA A 1 97 ? -32.186 -16.524 11.087 1.00 55.91 97 ALA A O 1
ATOM 815 N N . HIS A 1 98 ? -30.644 -17.572 12.336 1.00 59.69 98 HIS A N 1
ATOM 816 C CA . HIS A 1 98 ? -31.607 -18.338 13.138 1.00 59.69 98 HIS A CA 1
ATOM 817 C C . HIS A 1 98 ? -32.204 -17.527 14.298 1.00 59.69 98 HIS A C 1
ATOM 819 O O . HIS A 1 98 ? -33.367 -17.730 14.666 1.00 59.69 98 HIS A O 1
ATOM 825 N N . LYS A 1 99 ? -31.446 -16.595 14.886 1.00 59.22 99 LYS A N 1
ATOM 826 C CA . LYS A 1 99 ? -31.957 -15.695 15.926 1.00 59.22 99 LYS A CA 1
ATOM 827 C C . LYS A 1 99 ? -32.901 -14.670 15.293 1.00 59.22 99 LYS A C 1
ATOM 829 O O . LYS A 1 99 ? -32.465 -13.669 14.739 1.00 59.22 99 LYS A O 1
ATOM 834 N N . ARG A 1 100 ? -34.216 -14.870 15.464 1.00 57.56 100 ARG A N 1
ATOM 835 C CA . ARG A 1 100 ? -35.278 -13.868 15.209 1.00 57.56 100 ARG A CA 1
ATOM 836 C C . ARG A 1 100 ? -35.182 -12.675 16.175 1.00 57.56 100 ARG A C 1
ATOM 838 O O . ARG A 1 100 ? -36.099 -12.401 16.946 1.00 57.56 100 ARG A O 1
ATOM 845 N N . SER A 1 101 ? -34.046 -11.991 16.182 1.00 56.88 101 SER A N 1
ATOM 846 C CA . SER A 1 101 ? -33.879 -10.713 16.861 1.00 56.88 101 SER A CA 1
ATOM 847 C C . SER A 1 101 ? -34.634 -9.633 16.078 1.00 56.88 101 SER A C 1
ATOM 849 O O . SER A 1 101 ? -34.587 -9.655 14.847 1.00 56.88 101 SER A O 1
ATOM 851 N N . PRO A 1 102 ? -35.269 -8.652 16.744 1.00 59.94 102 PRO A N 1
ATOM 852 C CA . PRO A 1 102 ? -35.830 -7.474 16.076 1.00 59.94 102 PRO A CA 1
ATOM 853 C C . PRO A 1 102 ? -34.778 -6.633 15.329 1.00 59.94 102 PRO A C 1
ATOM 855 O O . PRO A 1 102 ? -35.155 -5.777 14.542 1.00 59.94 102 PRO A O 1
ATOM 858 N N . TYR A 1 103 ? -33.483 -6.893 15.552 1.00 55.06 103 TYR A N 1
ATOM 859 C CA . TYR A 1 103 ? -32.355 -6.300 14.822 1.00 55.06 103 TYR A CA 1
ATOM 860 C C . TYR A 1 103 ? -31.625 -7.310 13.916 1.00 55.06 103 TYR A C 1
ATOM 862 O O . TYR A 1 103 ? -30.520 -7.036 13.447 1.00 55.06 103 TYR A O 1
ATOM 870 N N . GLY A 1 104 ? -32.174 -8.517 13.734 1.00 55.47 104 GLY A N 1
ATOM 871 C CA . GLY A 1 104 ? -31.514 -9.608 13.009 1.00 55.47 104 GLY A CA 1
ATOM 872 C C . GLY A 1 104 ? -31.157 -9.243 11.567 1.00 55.47 104 GLY A C 1
ATOM 873 O O . GLY A 1 104 ? -30.118 -9.664 11.074 1.00 55.47 104 GLY A O 1
ATOM 874 N N . ASP A 1 105 ? -31.953 -8.390 10.928 1.00 55.62 105 ASP A N 1
ATOM 875 C CA . ASP A 1 105 ? -31.715 -7.827 9.597 1.00 55.62 105 ASP A CA 1
ATOM 876 C C . ASP A 1 105 ? -30.507 -6.875 9.552 1.00 55.62 105 ASP A C 1
ATOM 878 O O . ASP A 1 105 ? -29.673 -6.979 8.650 1.00 55.62 105 ASP A O 1
ATOM 882 N N . VAL A 1 106 ? -30.365 -5.988 10.543 1.00 52.44 106 VAL A N 1
ATOM 883 C CA . VAL A 1 106 ? -29.233 -5.055 10.667 1.00 52.44 106 VAL A CA 1
ATOM 884 C C . VAL A 1 106 ? -27.937 -5.821 10.921 1.00 52.44 106 VAL A C 1
ATOM 886 O O . VAL A 1 106 ? -26.939 -5.587 10.241 1.00 52.44 106 VAL A O 1
ATOM 889 N N . TYR A 1 107 ? -27.956 -6.783 11.848 1.00 49.00 107 TYR A N 1
ATOM 890 C CA . TYR A 1 107 ? -26.784 -7.610 12.147 1.00 49.00 107 TYR A CA 1
ATOM 891 C C . TYR A 1 107 ? -26.406 -8.524 10.978 1.00 49.00 107 TYR A C 1
ATOM 893 O O . TYR A 1 107 ? -25.226 -8.613 10.640 1.00 49.00 107 TYR A O 1
ATOM 901 N N . HIS A 1 108 ? -27.382 -9.154 10.316 1.00 51.47 108 HIS A N 1
ATOM 902 C CA . HIS A 1 108 ? -27.129 -9.963 9.125 1.00 51.47 108 HIS A CA 1
ATOM 903 C C . HIS A 1 108 ? -26.515 -9.120 8.007 1.00 51.47 108 HIS A C 1
ATOM 905 O O . HIS A 1 108 ? -25.568 -9.560 7.368 1.00 51.47 108 HIS A O 1
ATOM 911 N N . ARG A 1 109 ? -26.981 -7.880 7.815 1.00 50.00 109 ARG A N 1
ATOM 912 C CA . ARG A 1 109 ? -26.401 -6.958 6.834 1.00 50.00 109 ARG A CA 1
ATOM 913 C C . ARG A 1 109 ? -24.966 -6.564 7.187 1.00 50.00 109 ARG A C 1
ATOM 915 O O . ARG A 1 109 ? -24.128 -6.586 6.296 1.00 50.00 109 ARG A O 1
ATOM 922 N N . CYS A 1 110 ? -24.666 -6.245 8.446 1.00 47.03 110 CYS A N 1
ATOM 923 C CA . CYS A 1 110 ? -23.304 -5.903 8.876 1.00 47.03 110 CYS A CA 1
ATOM 924 C C . CYS A 1 110 ? -22.323 -7.073 8.709 1.00 47.03 110 CYS A C 1
ATOM 926 O O . CYS A 1 110 ? -21.229 -6.868 8.193 1.00 47.03 110 CYS A O 1
ATOM 928 N N . ILE A 1 111 ? -22.708 -8.302 9.069 1.00 50.09 111 ILE A N 1
ATOM 929 C CA . ILE A 1 111 ? -21.801 -9.452 8.925 1.00 50.09 111 ILE A CA 1
ATOM 930 C C . ILE A 1 111 ? -21.755 -9.963 7.483 1.00 50.09 111 ILE A C 1
ATOM 932 O O . ILE A 1 111 ? -20.690 -10.334 7.007 1.00 50.09 111 ILE A O 1
ATOM 936 N N . ALA A 1 112 ? -22.860 -9.938 6.731 1.00 50.69 112 ALA A N 1
ATOM 937 C CA . ALA A 1 112 ? -22.821 -10.233 5.299 1.00 50.69 112 ALA A CA 1
ATOM 938 C C . ALA A 1 112 ? -21.941 -9.221 4.552 1.00 50.69 112 ALA A C 1
ATOM 940 O O . ALA A 1 112 ? -21.288 -9.600 3.582 1.00 50.69 112 ALA A O 1
ATOM 941 N N . LEU A 1 113 ? -21.881 -7.963 5.011 1.00 49.22 113 LEU A N 1
ATOM 942 C CA . LEU A 1 113 ? -20.899 -6.984 4.551 1.00 49.22 113 LEU A CA 1
ATOM 943 C C . LEU A 1 113 ? -19.477 -7.413 4.932 1.00 49.22 113 LEU A C 1
ATOM 945 O O . LEU A 1 113 ? -18.653 -7.473 4.032 1.00 49.22 113 LEU A O 1
ATOM 949 N N . GLU A 1 114 ? -19.183 -7.809 6.175 1.00 45.62 114 GLU A N 1
ATOM 950 C CA . GLU A 1 114 ? -17.852 -8.332 6.550 1.00 45.62 114 GLU A CA 1
ATOM 951 C C . GLU A 1 114 ? -17.431 -9.558 5.711 1.00 45.62 114 GLU A C 1
ATOM 953 O O . GLU A 1 114 ? -16.321 -9.594 5.177 1.00 45.62 114 GLU A O 1
ATOM 9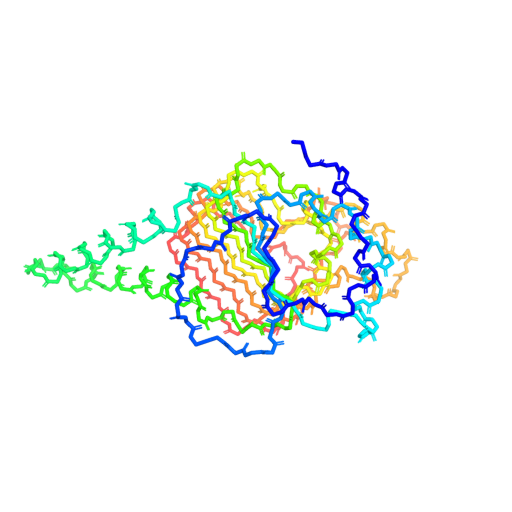58 N N . PHE A 1 115 ? -18.337 -10.520 5.509 1.00 42.53 115 PHE A N 1
ATOM 959 C CA . PHE A 1 115 ? -18.118 -11.725 4.698 1.00 42.53 115 PHE A CA 1
ATOM 960 C C . PHE A 1 115 ? -17.922 -11.379 3.220 1.00 42.53 115 PHE A C 1
ATOM 962 O O . PHE A 1 115 ? -16.989 -11.853 2.571 1.00 42.53 115 PHE A O 1
ATOM 969 N N . SER A 1 116 ? -18.759 -10.480 2.692 1.00 40.38 116 SER A N 1
ATOM 970 C CA . SER A 1 116 ? -18.602 -9.945 1.342 1.00 40.38 116 SER A CA 1
ATOM 971 C C . SER A 1 116 ? -17.292 -9.187 1.217 1.00 40.38 116 SER A C 1
ATOM 973 O O . SER A 1 116 ? -16.653 -9.301 0.191 1.00 40.38 116 SER A O 1
ATOM 975 N N . VAL A 1 117 ? -16.825 -8.462 2.232 1.00 41.69 117 VAL A N 1
ATOM 976 C CA . VAL A 1 117 ? -15.551 -7.729 2.202 1.00 41.69 117 VAL A CA 1
ATOM 977 C C . VAL A 1 117 ? -14.354 -8.678 2.193 1.00 41.69 117 VAL A C 1
ATOM 979 O O . VAL A 1 117 ? -13.388 -8.392 1.473 1.00 41.69 117 VAL A O 1
ATOM 982 N N . MET A 1 118 ? -14.412 -9.802 2.919 1.00 40.66 118 MET A N 1
ATOM 983 C CA . MET A 1 118 ? -13.397 -10.863 2.857 1.00 40.66 118 MET A CA 1
ATOM 984 C C . MET A 1 118 ? -13.416 -11.586 1.502 1.00 40.66 118 MET A C 1
ATOM 986 O O . MET A 1 118 ? -12.372 -11.744 0.871 1.00 40.66 118 MET A O 1
ATOM 990 N N . TYR A 1 119 ? -14.591 -11.926 0.972 1.00 40.12 119 TYR A N 1
ATOM 991 C CA . TYR A 1 119 ? -14.706 -12.610 -0.322 1.00 40.12 119 TYR A CA 1
ATOM 992 C C . TYR A 1 119 ? -14.420 -11.680 -1.521 1.00 40.12 119 TYR A C 1
ATOM 994 O O . TYR A 1 119 ? -13.743 -12.052 -2.484 1.00 40.12 119 TYR A O 1
ATOM 1002 N N . MET A 1 120 ? -14.830 -10.412 -1.436 1.00 33.81 120 MET A N 1
ATOM 1003 C CA . MET A 1 120 ? -14.444 -9.330 -2.352 1.00 33.81 120 MET A CA 1
ATOM 1004 C C . MET A 1 120 ? -12.954 -8.994 -2.203 1.00 33.81 120 MET A C 1
ATOM 1006 O O . MET A 1 120 ? -12.350 -8.536 -3.164 1.00 33.81 120 MET A O 1
ATOM 1010 N N . ALA A 1 121 ? -12.306 -9.256 -1.054 1.00 40.81 121 ALA A N 1
ATOM 1011 C CA . ALA A 1 121 ? -10.838 -9.199 -0.946 1.00 40.81 121 ALA A CA 1
ATOM 1012 C C . ALA A 1 121 ? -10.151 -10.201 -1.862 1.00 40.81 121 ALA A C 1
ATOM 1014 O O . ALA A 1 121 ? -9.102 -9.887 -2.413 1.00 40.81 121 ALA A O 1
ATOM 1015 N N . ARG A 1 122 ? -10.769 -11.367 -2.057 1.00 40.31 122 ARG A N 1
ATOM 1016 C CA . ARG A 1 122 ? -10.298 -12.385 -2.996 1.00 40.31 122 ARG A CA 1
ATOM 1017 C C . ARG A 1 122 ? -10.616 -12.043 -4.454 1.00 40.31 122 ARG A C 1
ATOM 1019 O O . ARG A 1 122 ? -9.873 -12.464 -5.333 1.00 40.31 122 ARG A O 1
ATOM 1026 N N . SER A 1 123 ? -11.700 -11.300 -4.700 1.00 38.25 123 SER A N 1
ATOM 1027 C CA . SER A 1 123 ? -12.309 -11.177 -6.036 1.00 38.25 123 SER A CA 1
ATOM 1028 C C . SER A 1 123 ? -12.123 -9.819 -6.729 1.00 38.25 123 SER A C 1
ATOM 1030 O O . SER A 1 123 ? -12.212 -9.763 -7.950 1.00 38.25 123 SER A O 1
ATOM 1032 N N . ALA A 1 124 ? -11.898 -8.726 -5.990 1.00 39.25 124 ALA A N 1
ATOM 1033 C CA . ALA A 1 124 ? -11.972 -7.365 -6.541 1.00 39.25 124 ALA A CA 1
ATOM 1034 C C . ALA A 1 124 ? -10.620 -6.676 -6.760 1.00 39.25 124 ALA A C 1
ATOM 1036 O O . ALA A 1 124 ? -10.594 -5.589 -7.329 1.00 39.25 124 ALA A O 1
ATOM 1037 N N . ILE A 1 125 ? -9.505 -7.286 -6.348 1.00 46.47 125 ILE A N 1
ATOM 1038 C CA . ILE A 1 125 ? -8.234 -6.916 -6.966 1.00 46.47 125 ILE A CA 1
ATOM 1039 C C . ILE A 1 125 ? -8.310 -7.572 -8.332 1.00 46.47 125 ILE A C 1
ATOM 1041 O O . ILE A 1 125 ? -8.205 -8.800 -8.426 1.00 46.47 125 ILE A O 1
ATOM 1045 N N . HIS A 1 126 ? -8.556 -6.782 -9.380 1.00 46.03 126 HIS A N 1
ATOM 1046 C CA . HIS A 1 126 ? -8.218 -7.246 -10.717 1.00 46.03 126 HIS A CA 1
ATOM 1047 C C . HIS A 1 126 ? -6.796 -7.753 -10.565 1.00 46.03 126 HIS A C 1
ATOM 1049 O O . HIS A 1 126 ? -5.957 -6.985 -10.105 1.00 46.03 126 HIS A O 1
ATOM 1055 N N . GLN A 1 127 ? -6.536 -9.043 -10.797 1.00 49.59 127 GLN A N 1
ATOM 1056 C CA . GLN A 1 127 ? -5.174 -9.558 -10.766 1.00 49.59 127 GLN A CA 1
ATOM 1057 C C . GLN A 1 127 ? -4.432 -8.807 -11.867 1.00 49.59 127 GLN A C 1
ATOM 1059 O O . GLN A 1 127 ? -4.407 -9.203 -13.029 1.00 49.59 127 GLN A O 1
ATOM 1064 N N . THR A 1 128 ? -3.931 -7.627 -11.516 1.00 55.00 128 THR A N 1
ATOM 1065 C CA . THR A 1 128 ? -3.087 -6.823 -12.357 1.00 55.00 128 THR A CA 1
ATOM 1066 C C . THR A 1 128 ? -1.869 -7.676 -12.605 1.00 55.00 128 THR A C 1
ATOM 1068 O O . THR A 1 128 ? -1.551 -8.573 -11.819 1.00 55.00 128 THR A O 1
ATOM 1071 N N . ALA A 1 129 ? -1.187 -7.405 -13.712 1.00 76.00 129 ALA A N 1
ATOM 1072 C CA . ALA A 1 129 ? -0.099 -8.257 -14.147 1.00 76.00 129 ALA A CA 1
ATOM 1073 C C . ALA A 1 129 ? 0.882 -8.564 -12.995 1.00 76.00 129 ALA A C 1
ATOM 1075 O O . ALA A 1 129 ? 1.346 -9.685 -12.898 1.00 76.00 129 ALA A O 1
ATOM 1076 N N . ARG A 1 130 ? 1.109 -7.642 -12.047 1.00 89.00 130 ARG A N 1
ATOM 1077 C CA . ARG A 1 130 ? 2.082 -7.781 -10.955 1.00 89.00 130 ARG A CA 1
ATOM 1078 C C . ARG A 1 130 ? 1.448 -7.566 -9.576 1.00 89.00 130 ARG A C 1
ATOM 1080 O O . ARG A 1 130 ? 1.291 -6.421 -9.151 1.00 89.00 130 ARG A O 1
ATOM 1087 N N . HIS A 1 131 ? 1.104 -8.650 -8.880 1.00 90.50 131 HIS A N 1
ATOM 1088 C CA . HIS A 1 131 ? 0.449 -8.625 -7.567 1.00 90.50 131 HIS A CA 1
ATOM 1089 C C . HIS A 1 131 ? 1.363 -9.120 -6.438 1.00 90.50 131 HIS A C 1
ATOM 1091 O O . HIS A 1 131 ? 2.023 -10.155 -6.572 1.00 90.50 131 HIS A O 1
ATOM 1097 N N . VAL A 1 132 ? 1.339 -8.430 -5.294 1.00 91.38 132 VAL A N 1
ATOM 1098 C CA . VAL A 1 132 ? 2.010 -8.860 -4.058 1.00 91.38 132 VAL A CA 1
ATOM 1099 C C . VAL A 1 132 ? 1.007 -8.967 -2.911 1.00 91.38 132 VAL A C 1
ATOM 1101 O O . VAL A 1 132 ? 0.399 -7.980 -2.503 1.00 91.38 132 VAL A O 1
ATOM 1104 N N . HIS A 1 133 ? 0.889 -10.165 -2.349 1.00 88.94 133 HIS A N 1
ATOM 1105 C CA . HIS A 1 133 ? 0.089 -10.470 -1.173 1.00 88.94 133 HIS A CA 1
ATOM 1106 C C . HIS A 1 133 ? 1.004 -10.744 0.024 1.00 88.94 133 HIS A C 1
ATOM 1108 O O . HIS A 1 133 ? 1.894 -11.590 -0.031 1.00 88.94 133 HIS A O 1
ATOM 1114 N N . MET A 1 134 ? 0.773 -10.048 1.129 1.00 89.69 134 MET A N 1
ATOM 1115 C CA . MET A 1 134 ? 1.479 -10.248 2.387 1.00 89.69 134 MET A CA 1
ATOM 1116 C C . MET A 1 134 ? 0.479 -10.582 3.488 1.00 89.69 134 MET A C 1
ATOM 1118 O O . MET A 1 134 ? -0.433 -9.804 3.759 1.00 89.69 134 MET A O 1
ATOM 1122 N N . SER A 1 135 ? 0.662 -11.727 4.136 1.00 83.62 135 SER A N 1
ATOM 1123 C CA . SER A 1 135 ? -0.240 -12.211 5.178 1.00 83.62 135 SER A CA 1
ATOM 1124 C C . SER A 1 135 ? 0.522 -12.610 6.430 1.00 83.62 135 SER A C 1
ATOM 1126 O O . SER A 1 135 ? 1.523 -13.325 6.340 1.00 83.62 135 SER A O 1
ATOM 1128 N N . THR A 1 136 ? 0.001 -12.242 7.604 1.00 69.88 136 THR A N 1
ATOM 1129 C CA . THR A 1 136 ? 0.493 -12.718 8.914 1.00 69.88 136 THR A CA 1
ATOM 1130 C C . THR A 1 136 ? 1.996 -12.510 9.096 1.00 69.88 136 THR A C 1
ATOM 1132 O O . THR A 1 136 ? 2.709 -13.393 9.555 1.00 69.88 136 THR A O 1
ATOM 1135 N N . ILE A 1 137 ? 2.503 -11.352 8.685 1.00 67.12 137 ILE A N 1
ATOM 1136 C CA . ILE A 1 137 ? 3.928 -11.048 8.762 1.00 67.12 137 ILE A CA 1
ATOM 1137 C C . ILE A 1 137 ? 4.365 -11.087 10.239 1.00 67.12 137 ILE A C 1
ATOM 1139 O O . ILE A 1 137 ? 3.798 -10.375 11.062 1.00 67.12 137 ILE A O 1
ATOM 1143 N N . ASP A 1 138 ? 5.356 -11.918 10.579 1.00 74.44 138 ASP A N 1
ATOM 1144 C CA . ASP A 1 138 ? 5.876 -12.113 11.946 1.00 74.44 138 ASP A CA 1
ATOM 1145 C C . ASP A 1 138 ? 7.102 -11.237 12.269 1.00 74.44 138 ASP A C 1
ATOM 1147 O O . ASP A 1 138 ? 7.598 -11.232 13.398 1.00 74.44 138 ASP A O 1
ATOM 1151 N N . LYS A 1 139 ? 7.593 -10.484 11.280 1.00 84.12 139 LYS A N 1
ATOM 1152 C CA . LYS A 1 139 ? 8.751 -9.581 11.352 1.00 84.12 139 LYS A CA 1
ATOM 1153 C C . LYS A 1 139 ? 8.698 -8.562 10.216 1.00 84.12 139 LYS A C 1
ATOM 1155 O O . LYS A 1 139 ? 8.187 -8.881 9.157 1.00 84.12 139 LYS A O 1
ATOM 1160 N N . TYR A 1 140 ? 9.310 -7.387 10.354 1.00 87.38 140 TYR A N 1
ATOM 1161 C CA . TYR A 1 140 ? 9.304 -6.387 9.273 1.00 87.38 140 TYR A CA 1
ATOM 1162 C C . TYR A 1 140 ? 9.749 -6.978 7.908 1.00 87.38 140 TYR A C 1
ATOM 1164 O O . TYR A 1 140 ? 10.803 -7.629 7.846 1.00 87.38 140 TYR A O 1
ATOM 1172 N N . PRO A 1 141 ? 8.980 -6.783 6.814 1.00 88.81 141 PRO A N 1
ATOM 1173 C CA . PRO A 1 141 ? 9.192 -7.486 5.549 1.00 88.81 141 PRO A CA 1
ATOM 1174 C C . PRO A 1 141 ? 10.318 -6.847 4.720 1.00 88.81 141 PRO A C 1
ATOM 1176 O O . PRO A 1 141 ? 10.108 -6.140 3.734 1.00 88.81 141 PRO A O 1
ATOM 1179 N N . HIS A 1 142 ? 11.564 -7.095 5.124 1.00 88.75 142 HIS A N 1
ATOM 1180 C CA . HIS A 1 142 ? 12.738 -6.584 4.420 1.00 88.75 142 HIS A CA 1
ATOM 1181 C C . HIS A 1 142 ? 12.932 -7.216 3.034 1.00 88.75 142 HIS A C 1
ATOM 1183 O O . HIS A 1 142 ? 12.586 -8.375 2.815 1.00 88.75 142 HIS A O 1
ATOM 1189 N N . GLY A 1 143 ? 13.581 -6.472 2.134 1.00 88.44 143 GLY A N 1
ATOM 1190 C CA . GLY A 1 143 ? 13.992 -6.951 0.809 1.00 88.44 143 GLY A CA 1
ATOM 1191 C C . GLY A 1 143 ? 12.978 -6.710 -0.307 1.00 88.44 143 GLY A C 1
ATOM 1192 O O . GLY A 1 143 ? 13.274 -7.009 -1.452 1.00 88.44 143 GLY A O 1
ATOM 1193 N N . LEU A 1 144 ? 11.816 -6.128 -0.006 1.00 92.94 144 LEU A N 1
ATOM 1194 C CA . LEU A 1 144 ? 10.741 -5.945 -0.987 1.00 92.94 144 LEU A CA 1
ATOM 1195 C C . LEU A 1 144 ? 10.811 -4.646 -1.789 1.00 92.94 144 LEU A C 1
ATOM 1197 O O . LEU A 1 144 ? 9.975 -4.453 -2.664 1.00 92.94 144 LEU A O 1
ATOM 1201 N N . LYS A 1 145 ? 11.790 -3.774 -1.514 1.00 91.94 145 LYS A N 1
ATOM 1202 C CA . LYS A 1 145 ? 11.861 -2.412 -2.063 1.00 91.94 145 LYS A CA 1
ATOM 1203 C C . LYS A 1 145 ? 11.560 -2.371 -3.565 1.00 91.94 145 LYS A C 1
ATOM 1205 O O . LYS A 1 145 ? 10.525 -1.841 -3.953 1.00 91.94 145 LYS A O 1
ATOM 1210 N N . TYR A 1 146 ? 12.417 -2.979 -4.383 1.00 92.06 146 TYR A N 1
ATOM 1211 C CA . TYR A 1 146 ? 12.311 -2.921 -5.844 1.00 92.06 146 TYR A CA 1
ATOM 1212 C C . TYR A 1 146 ? 11.191 -3.801 -6.411 1.00 92.06 146 TYR A C 1
ATOM 1214 O O . TYR A 1 146 ? 10.610 -3.457 -7.435 1.00 92.06 146 TYR A O 1
ATOM 1222 N N . LEU A 1 147 ? 10.832 -4.898 -5.731 1.00 93.12 147 LEU A N 1
ATOM 1223 C CA . LEU A 1 147 ? 9.679 -5.716 -6.121 1.00 93.12 147 LEU A CA 1
ATOM 1224 C C . LEU A 1 147 ? 8.376 -4.907 -6.030 1.00 93.12 147 LEU A C 1
ATOM 1226 O O . LEU A 1 147 ? 7.531 -4.983 -6.917 1.00 93.12 147 LEU A O 1
ATOM 1230 N N . LEU A 1 148 ? 8.220 -4.127 -4.959 1.00 94.38 148 LEU A N 1
ATOM 1231 C CA . LEU A 1 148 ? 7.037 -3.301 -4.738 1.00 94.38 148 LEU A CA 1
ATOM 1232 C C . LEU A 1 148 ? 7.016 -2.042 -5.617 1.00 94.38 148 LEU A C 1
ATOM 1234 O O . LEU A 1 148 ? 5.935 -1.525 -5.867 1.00 94.38 148 LEU A O 1
ATOM 1238 N N . GLU A 1 149 ? 8.160 -1.578 -6.139 1.00 92.50 149 GLU A N 1
ATOM 1239 C CA . GLU A 1 149 ? 8.193 -0.466 -7.111 1.00 92.50 149 GLU A CA 1
ATOM 1240 C C . GLU A 1 149 ? 7.546 -0.858 -8.448 1.00 92.50 149 GLU A C 1
ATOM 1242 O O . GLU A 1 149 ? 6.947 -0.012 -9.104 1.00 92.50 149 GLU A O 1
ATOM 1247 N N . VAL A 1 150 ? 7.611 -2.140 -8.826 1.00 92.19 150 VAL A N 1
ATOM 1248 C CA . VAL A 1 150 ? 6.993 -2.672 -10.058 1.00 92.19 150 VAL A CA 1
ATOM 1249 C C . VAL A 1 150 ? 5.646 -3.358 -9.816 1.00 92.19 150 VAL A C 1
ATOM 1251 O O . VAL A 1 150 ? 4.976 -3.775 -10.766 1.00 92.19 150 VAL A O 1
ATOM 1254 N N . ALA A 1 151 ? 5.236 -3.510 -8.555 1.00 92.81 151 ALA A N 1
ATOM 1255 C CA . ALA A 1 151 ? 3.955 -4.102 -8.207 1.00 92.81 151 ALA A CA 1
ATOM 1256 C C . ALA A 1 151 ? 2.814 -3.144 -8.566 1.00 92.81 151 ALA A C 1
ATOM 1258 O O . ALA A 1 151 ? 2.802 -1.981 -8.174 1.00 92.81 151 ALA A O 1
ATOM 1259 N N . LYS A 1 152 ? 1.822 -3.665 -9.284 1.00 92.50 152 LYS A N 1
ATOM 1260 C CA . LYS A 1 152 ? 0.614 -2.929 -9.668 1.00 92.50 152 LYS A CA 1
ATOM 1261 C C . LYS A 1 152 ? -0.504 -3.088 -8.655 1.00 92.50 152 LYS A C 1
ATOM 1263 O O . LYS A 1 152 ? -1.382 -2.235 -8.578 1.00 92.50 152 LYS A O 1
ATOM 1268 N N . SER A 1 153 ? -0.497 -4.174 -7.890 1.00 92.75 153 SER A N 1
ATOM 1269 C CA . SER A 1 153 ? -1.445 -4.361 -6.802 1.00 92.75 153 SER A CA 1
ATOM 1270 C C . SER A 1 153 ? -0.791 -4.948 -5.562 1.00 92.75 153 SER A C 1
ATOM 1272 O O . SER A 1 153 ? 0.062 -5.835 -5.646 1.00 92.75 153 SER A O 1
ATOM 1274 N N . ILE A 1 154 ? -1.198 -4.440 -4.401 1.00 93.44 154 ILE A N 1
ATOM 1275 C CA . ILE A 1 154 ? -0.708 -4.893 -3.100 1.00 93.44 154 ILE A CA 1
ATOM 1276 C C . ILE A 1 154 ? -1.893 -5.246 -2.214 1.00 93.44 154 ILE A C 1
ATOM 1278 O O . ILE A 1 154 ? -2.814 -4.447 -2.045 1.00 93.44 154 ILE A O 1
ATOM 1282 N N . TYR A 1 155 ? -1.836 -6.420 -1.595 1.00 91.12 155 TYR A N 1
ATOM 1283 C CA . TYR A 1 155 ? -2.742 -6.804 -0.525 1.00 91.12 155 TYR A CA 1
ATOM 1284 C C . TYR A 1 155 ? -1.957 -7.122 0.743 1.00 91.12 155 TYR A C 1
ATOM 1286 O O . TYR A 1 155 ? -1.071 -7.973 0.728 1.00 91.12 155 TYR A O 1
ATOM 1294 N N . VAL A 1 156 ? -2.287 -6.453 1.846 1.00 92.25 156 VAL A N 1
ATOM 1295 C CA . VAL A 1 156 ? -1.716 -6.743 3.165 1.00 92.25 156 VAL A CA 1
ATOM 1296 C C . VAL A 1 156 ? -2.830 -7.121 4.129 1.00 92.25 156 VAL A C 1
ATOM 1298 O O . VAL A 1 156 ? -3.792 -6.366 4.295 1.00 92.25 156 VAL A O 1
ATOM 1301 N N . ILE A 1 157 ? -2.689 -8.279 4.772 1.00 88.25 157 ILE A N 1
ATOM 1302 C CA . ILE A 1 157 ? -3.611 -8.773 5.794 1.00 88.25 157 ILE A CA 1
ATOM 1303 C C . ILE A 1 157 ? -2.873 -9.203 7.065 1.00 88.25 157 ILE A C 1
ATOM 1305 O O . ILE A 1 157 ? -1.831 -9.858 7.005 1.00 88.25 157 ILE A O 1
ATOM 1309 N N . ASN A 1 158 ? -3.455 -8.895 8.228 1.00 81.88 158 ASN A N 1
ATOM 1310 C CA . ASN A 1 158 ? -2.947 -9.316 9.540 1.00 81.88 158 ASN A CA 1
ATOM 1311 C C . ASN A 1 158 ? -1.483 -8.898 9.768 1.00 81.88 158 ASN A C 1
ATOM 1313 O O . ASN A 1 158 ? -0.680 -9.670 10.296 1.00 81.88 158 ASN A O 1
ATOM 1317 N N . ASP A 1 159 ? -1.123 -7.683 9.348 1.00 80.25 159 ASP A N 1
ATOM 1318 C CA . ASP A 1 159 ? 0.209 -7.130 9.572 1.00 80.25 159 ASP A CA 1
ATOM 1319 C C . ASP A 1 159 ? 0.281 -6.344 10.889 1.00 80.25 159 ASP A C 1
ATOM 1321 O O . ASP A 1 159 ? -0.588 -5.537 11.231 1.00 80.25 159 ASP A O 1
ATOM 1325 N N . SER A 1 160 ? 1.349 -6.592 11.643 1.00 80.44 160 SER A N 1
ATOM 1326 C CA . SER A 1 160 ? 1.624 -5.934 12.923 1.00 80.44 160 SER A CA 1
ATOM 1327 C C . SER A 1 160 ? 2.986 -5.242 12.953 1.00 80.44 160 SER A C 1
ATOM 1329 O O . SER A 1 160 ? 3.495 -4.977 14.041 1.00 80.44 160 SER A O 1
ATOM 1331 N N . PHE A 1 161 ? 3.601 -4.957 1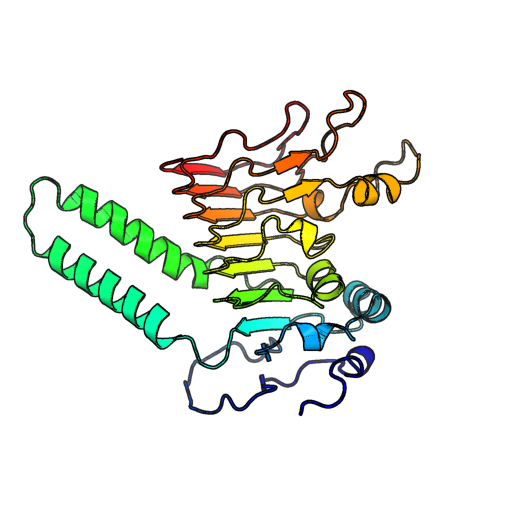1.805 1.00 87.06 161 PHE A N 1
ATOM 1332 C CA . PHE A 1 161 ? 4.978 -4.454 11.732 1.00 87.06 161 PHE A CA 1
ATOM 1333 C C . PHE A 1 161 ? 5.131 -3.204 10.875 1.00 87.06 161 PHE A C 1
ATOM 1335 O O . PHE A 1 161 ? 5.956 -2.359 11.215 1.00 87.06 161 PHE A O 1
ATOM 1342 N N . VAL A 1 162 ? 4.347 -3.075 9.810 1.00 90.25 162 VAL A N 1
ATOM 1343 C CA . VAL A 1 162 ? 4.377 -1.960 8.870 1.00 90.25 162 VAL A CA 1
ATOM 1344 C C . VAL A 1 162 ? 3.488 -0.835 9.395 1.00 90.25 162 VAL A C 1
ATOM 1346 O O . VAL A 1 162 ? 2.282 -0.992 9.589 1.00 90.25 162 VAL A O 1
ATOM 1349 N N . ASP A 1 163 ? 4.094 0.318 9.646 1.00 91.88 163 ASP A N 1
ATOM 1350 C CA . ASP A 1 163 ? 3.420 1.533 10.104 1.00 91.88 163 ASP A CA 1
ATOM 1351 C C . ASP A 1 163 ? 2.951 2.440 8.952 1.00 91.88 163 ASP A C 1
ATOM 1353 O O . ASP A 1 163 ? 2.001 3.207 9.144 1.00 91.88 163 ASP A O 1
ATOM 1357 N N . CYS A 1 164 ? 3.581 2.316 7.777 1.00 92.44 164 CYS A N 1
ATOM 1358 C CA . CYS A 1 164 ? 3.251 3.014 6.536 1.00 92.44 164 CYS A CA 1
ATOM 1359 C C . CYS A 1 164 ? 3.709 2.220 5.297 1.00 92.44 164 CYS A C 1
ATOM 1361 O O . CYS A 1 164 ? 4.804 1.657 5.299 1.00 92.44 164 CYS A O 1
ATOM 1363 N N . LEU A 1 165 ? 2.914 2.174 4.215 1.00 92.94 165 LEU A N 1
ATOM 1364 C CA . LEU A 1 165 ? 3.303 1.440 2.997 1.00 92.94 165 LEU A CA 1
ATOM 1365 C C . LEU A 1 165 ? 4.509 2.067 2.291 1.00 92.94 165 LEU A C 1
ATOM 1367 O O . LEU A 1 165 ? 5.342 1.340 1.750 1.00 92.94 165 LEU A O 1
ATOM 1371 N N . THR A 1 166 ? 4.637 3.396 2.319 1.00 89.94 166 THR A N 1
ATOM 1372 C CA . THR A 1 166 ? 5.763 4.098 1.679 1.00 89.94 166 THR A CA 1
ATOM 1373 C C . THR A 1 166 ? 7.100 3.858 2.387 1.00 89.94 166 THR A C 1
ATOM 1375 O O . THR A 1 166 ? 8.150 4.128 1.810 1.00 89.94 166 THR A O 1
ATOM 1378 N N . ASN A 1 167 ? 7.096 3.260 3.587 1.00 89.44 167 ASN A N 1
ATOM 1379 C CA . ASN A 1 167 ? 8.315 2.791 4.259 1.00 89.44 167 ASN A CA 1
ATOM 1380 C C . ASN A 1 167 ? 8.876 1.499 3.645 1.00 89.44 167 ASN A C 1
ATOM 1382 O O . ASN A 1 167 ? 10.030 1.137 3.891 1.00 89.44 167 ASN A O 1
ATOM 1386 N N . LEU A 1 168 ? 8.077 0.783 2.849 1.00 91.00 168 LEU A N 1
ATOM 1387 C CA . LEU A 1 168 ? 8.515 -0.435 2.172 1.00 91.00 168 LEU A CA 1
ATOM 1388 C C . LEU A 1 168 ? 9.202 -0.144 0.836 1.00 91.00 168 LEU A C 1
ATOM 1390 O O . LEU A 1 168 ? 10.105 -0.886 0.446 1.00 91.00 168 LEU A O 1
ATOM 1394 N N . SER A 1 169 ? 8.744 0.881 0.113 1.00 89.94 169 SER A N 1
ATOM 1395 C CA . SER A 1 169 ? 9.090 1.125 -1.288 1.00 89.94 169 SER A CA 1
ATOM 1396 C C . SER A 1 169 ? 8.534 2.469 -1.782 1.00 89.94 169 SER A C 1
ATOM 1398 O O . SER A 1 169 ? 7.634 3.031 -1.161 1.00 89.94 169 SER A O 1
ATOM 1400 N N . ASN A 1 170 ? 9.023 2.951 -2.931 1.00 86.12 170 ASN A N 1
ATOM 1401 C CA . ASN A 1 170 ? 8.434 4.089 -3.643 1.00 86.12 170 ASN A CA 1
ATOM 1402 C C . ASN A 1 170 ? 7.107 3.750 -4.343 1.00 86.12 170 ASN A C 1
ATOM 1404 O O . ASN A 1 170 ? 6.369 4.666 -4.686 1.00 86.12 170 ASN A O 1
ATOM 1408 N N . LEU A 1 171 ? 6.780 2.461 -4.518 1.00 90.81 171 LEU A N 1
ATOM 1409 C CA . LEU A 1 171 ? 5.491 1.988 -5.048 1.00 90.81 171 LEU A CA 1
ATOM 1410 C C . LEU A 1 171 ? 5.157 2.493 -6.465 1.00 90.81 171 LEU A C 1
ATOM 1412 O O . LEU A 1 171 ? 3.983 2.576 -6.807 1.00 90.81 171 LEU A O 1
ATOM 1416 N N . ASP A 1 172 ? 6.164 2.838 -7.277 1.00 88.06 172 ASP A N 1
ATOM 1417 C CA . ASP A 1 172 ? 6.052 3.613 -8.527 1.00 88.06 172 ASP A CA 1
ATOM 1418 C C . ASP A 1 172 ? 4.911 3.204 -9.469 1.00 88.06 172 ASP A C 1
ATOM 1420 O O . ASP A 1 172 ? 4.328 4.068 -10.123 1.00 88.06 172 ASP A O 1
ATOM 1424 N N . GLU A 1 173 ? 4.596 1.912 -9.555 1.00 91.38 173 GLU A N 1
ATOM 1425 C CA . GLU A 1 173 ? 3.573 1.357 -10.441 1.00 91.38 173 GLU A CA 1
ATOM 1426 C C . GLU A 1 173 ? 2.241 0.995 -9.778 1.00 91.38 173 GLU A C 1
ATOM 1428 O O . GLU A 1 173 ? 1.358 0.461 -10.451 1.00 91.38 173 GLU A O 1
ATOM 1433 N N . LEU A 1 174 ? 2.071 1.285 -8.492 1.00 93.25 174 LEU A N 1
ATOM 1434 C CA . LEU A 1 174 ? 0.909 0.858 -7.726 1.00 93.25 174 LEU A CA 1
ATOM 1435 C C . LEU A 1 174 ? -0.389 1.455 -8.288 1.00 93.25 174 LEU A C 1
ATOM 1437 O O . LEU A 1 174 ? -0.582 2.669 -8.307 1.00 93.25 174 LEU A O 1
ATOM 1441 N N . GLU A 1 175 ? -1.301 0.580 -8.708 1.00 93.56 175 GLU A N 1
ATOM 1442 C CA . GLU A 1 175 ? -2.631 0.926 -9.216 1.00 93.56 175 GLU A CA 1
ATOM 1443 C C . GLU A 1 175 ? -3.724 0.593 -8.193 1.00 93.56 175 GLU A C 1
ATOM 1445 O O . GLU A 1 175 ? -4.735 1.291 -8.117 1.00 93.56 175 GLU A O 1
ATOM 1450 N N . GLU A 1 176 ? -3.531 -0.450 -7.384 1.00 93.06 176 GLU A N 1
ATOM 1451 C CA . GLU A 1 176 ? -4.533 -0.924 -6.428 1.00 93.06 176 GLU A CA 1
ATOM 1452 C C . GLU A 1 176 ? -3.893 -1.333 -5.099 1.00 93.06 176 GLU A C 1
ATOM 145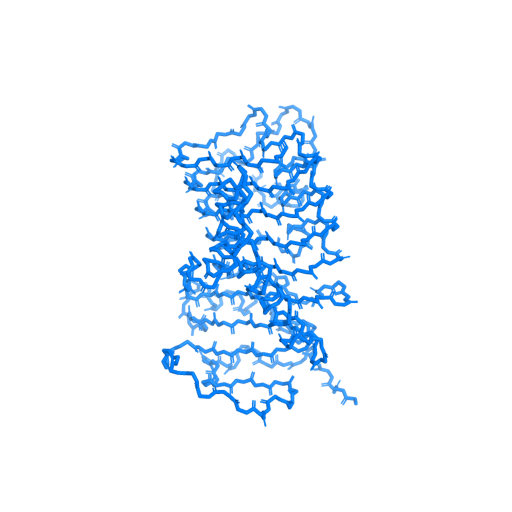4 O O . GLU A 1 176 ? -2.917 -2.084 -5.072 1.00 93.06 176 GLU A O 1
ATOM 1459 N N . CYS A 1 177 ? -4.456 -0.900 -3.972 1.00 93.06 177 CYS A N 1
ATOM 1460 C CA . CYS A 1 177 ? -4.026 -1.393 -2.667 1.00 93.06 177 CYS A CA 1
ATOM 1461 C C . CYS A 1 177 ? -5.200 -1.813 -1.787 1.00 93.06 177 CYS A C 1
ATOM 1463 O O . CYS A 1 177 ? -6.210 -1.115 -1.689 1.00 93.06 177 CYS A O 1
ATOM 1465 N N . LYS A 1 178 ? -5.047 -2.945 -1.098 1.00 92.88 178 LYS A N 1
ATOM 1466 C CA . LYS A 1 178 ? -5.979 -3.411 -0.073 1.00 92.88 178 LYS A CA 1
ATOM 1467 C C . LYS A 1 178 ? -5.238 -3.683 1.227 1.00 92.88 178 LYS A C 1
ATOM 1469 O O . LYS A 1 178 ? -4.197 -4.334 1.243 1.00 92.88 178 LYS A O 1
ATOM 1474 N N . LEU A 1 179 ? -5.791 -3.184 2.320 1.00 94.50 179 LEU A N 1
ATOM 1475 C CA . LEU A 1 179 ? -5.232 -3.279 3.658 1.00 94.50 179 LEU A CA 1
ATOM 1476 C C . LEU A 1 179 ? -6.313 -3.754 4.618 1.00 94.50 179 LEU A C 1
ATOM 1478 O O . LEU A 1 179 ? -7.412 -3.187 4.667 1.00 94.50 179 LEU A O 1
ATOM 1482 N N . HIS A 1 180 ? -6.002 -4.802 5.372 1.00 90.69 180 HIS A N 1
ATOM 1483 C CA . HIS A 1 180 ? -6.939 -5.414 6.300 1.00 90.69 180 HIS A CA 1
ATOM 1484 C C . HIS A 1 180 ? -6.240 -5.870 7.582 1.00 90.69 180 HIS A C 1
ATOM 1486 O O . HIS A 1 180 ? -5.208 -6.531 7.527 1.00 90.69 180 HIS A O 1
ATOM 1492 N N . PHE A 1 181 ? -6.777 -5.512 8.750 1.00 89.25 181 PHE A N 1
ATOM 1493 C CA . PHE A 1 181 ? -6.169 -5.840 10.051 1.00 89.25 181 PHE A CA 1
ATOM 1494 C C . PHE A 1 181 ? -4.697 -5.387 10.210 1.00 89.25 181 PHE A C 1
ATOM 1496 O O . PHE A 1 181 ? -3.940 -5.962 10.991 1.00 89.25 181 PHE A O 1
ATOM 1503 N N . CYS A 1 182 ? -4.274 -4.328 9.508 1.00 90.50 182 CYS A N 1
ATOM 1504 C CA . CYS A 1 182 ? -2.926 -3.755 9.631 1.00 90.50 182 CYS A CA 1
ATOM 1505 C C . CYS A 1 182 ? -2.845 -2.819 10.850 1.00 90.50 182 CYS A C 1
ATOM 1507 O O . CYS A 1 182 ? -2.852 -1.594 10.728 1.00 90.50 182 CYS A O 1
ATOM 1509 N N . HIS A 1 183 ? -2.848 -3.375 12.061 1.00 87.00 183 HIS A N 1
ATOM 1510 C CA . HIS A 1 183 ? -3.119 -2.614 13.287 1.00 87.00 183 HIS A CA 1
ATOM 1511 C C . HIS A 1 183 ? -2.009 -1.658 13.737 1.00 87.00 183 HIS A C 1
ATOM 1513 O O . HIS A 1 183 ? -2.286 -0.774 14.550 1.00 87.00 183 HIS A O 1
ATOM 1519 N N . ARG A 1 184 ? -0.773 -1.804 13.243 1.00 91.00 184 ARG A N 1
ATOM 1520 C CA . ARG A 1 184 ? 0.308 -0.832 13.492 1.00 91.00 184 ARG A CA 1
ATOM 1521 C C . ARG A 1 184 ? 0.320 0.338 12.518 1.00 91.00 184 ARG A C 1
ATOM 1523 O O . ARG A 1 184 ? 0.988 1.331 12.802 1.00 91.00 184 ARG A O 1
ATOM 1530 N N . MET A 1 185 ? -0.422 0.234 11.421 1.00 94.88 185 MET A N 1
ATOM 1531 C CA . MET A 1 185 ? -0.444 1.255 10.392 1.00 94.88 185 MET A CA 1
ATOM 1532 C C . MET A 1 185 ? -1.068 2.539 10.935 1.00 94.88 185 MET A C 1
ATOM 1534 O O . MET A 1 185 ? -2.229 2.544 11.347 1.00 94.88 185 MET A O 1
ATOM 1538 N N . LYS A 1 186 ? -0.277 3.614 10.964 1.00 95.56 186 LYS A N 1
ATOM 1539 C CA . LYS A 1 186 ? -0.714 4.961 11.371 1.00 95.56 186 LYS A CA 1
ATOM 1540 C C . LYS A 1 186 ? -1.048 5.826 10.169 1.00 95.56 186 LYS A C 1
ATOM 1542 O O . LYS A 1 186 ? -1.942 6.671 10.249 1.00 95.56 186 LYS A O 1
ATOM 1547 N N . HIS A 1 187 ? -0.335 5.586 9.075 1.00 94.00 187 HIS A N 1
ATOM 1548 C CA . HIS A 1 187 ? -0.493 6.273 7.808 1.00 94.00 187 HIS A CA 1
ATOM 1549 C C . HIS A 1 187 ? -0.564 5.215 6.711 1.00 94.00 187 HIS A C 1
ATOM 1551 O O . HIS A 1 187 ? 0.220 4.273 6.755 1.00 94.00 187 HIS A O 1
ATOM 1557 N N . VAL A 1 188 ? -1.485 5.314 5.748 1.00 95.12 188 VAL A N 1
ATOM 1558 C CA . VAL A 1 188 ? -1.397 4.409 4.584 1.00 95.12 188 VAL A CA 1
ATOM 1559 C C . VAL A 1 188 ? -0.220 4.840 3.720 1.00 95.12 188 VAL A C 1
ATOM 1561 O O . VAL A 1 188 ? 0.648 4.028 3.399 1.00 95.12 188 VAL A O 1
ATOM 1564 N N . PHE A 1 189 ? -0.175 6.133 3.405 1.00 92.62 189 PHE A N 1
ATOM 1565 C CA . PHE A 1 189 ? 0.874 6.744 2.612 1.00 92.62 189 PHE A CA 1
ATOM 1566 C C . PHE A 1 189 ? 1.474 7.960 3.313 1.00 92.62 189 PHE A C 1
ATOM 1568 O O . PHE A 1 189 ? 0.763 8.810 3.854 1.00 92.62 189 PHE A O 1
ATOM 1575 N N . GLU A 1 190 ? 2.792 8.073 3.229 1.00 88.06 190 GLU A N 1
ATOM 1576 C CA . GLU A 1 190 ? 3.550 9.221 3.705 1.00 88.06 190 GLU A CA 1
ATOM 1577 C C . GLU A 1 190 ? 4.547 9.656 2.638 1.00 88.06 190 GLU A C 1
ATOM 1579 O O . GLU A 1 190 ? 5.358 8.858 2.161 1.00 88.06 190 GLU A O 1
ATOM 1584 N N . THR A 1 191 ? 4.509 10.936 2.288 1.00 79.19 191 THR A N 1
ATOM 1585 C CA . THR A 1 191 ? 5.514 11.511 1.396 1.00 79.19 191 THR A CA 1
ATOM 1586 C C . THR A 1 191 ? 6.754 11.894 2.187 1.00 79.19 191 THR A C 1
ATOM 1588 O O . THR A 1 191 ? 6.696 12.802 3.017 1.00 79.19 191 THR A O 1
ATOM 1591 N N . THR A 1 192 ? 7.886 11.257 1.884 1.00 69.25 192 THR A N 1
ATOM 1592 C CA . THR A 1 192 ? 9.178 11.534 2.531 1.00 69.25 192 THR A CA 1
ATOM 1593 C C . THR A 1 192 ? 10.013 12.559 1.756 1.00 69.25 192 THR A C 1
ATOM 1595 O O . THR A 1 192 ? 9.792 12.804 0.571 1.00 69.25 192 THR A O 1
ATOM 1598 N N . TYR A 1 193 ? 11.024 13.147 2.409 1.00 61.53 193 TYR A N 1
ATOM 1599 C CA . TYR A 1 193 ? 11.946 14.094 1.763 1.00 61.53 193 TYR A CA 1
ATOM 1600 C C . TYR A 1 193 ? 12.691 13.486 0.566 1.00 61.53 193 TYR A C 1
ATOM 1602 O O . TYR A 1 193 ? 12.943 14.188 -0.402 1.00 61.53 193 TYR A O 1
ATOM 1610 N N . HIS A 1 194 ? 13.024 12.192 0.591 1.00 59.31 194 HIS A N 1
ATOM 1611 C CA . HIS A 1 194 ? 13.703 11.543 -0.538 1.00 59.31 194 HIS A CA 1
ATOM 1612 C C . HIS A 1 194 ? 12.819 11.498 -1.785 1.00 59.31 194 HIS A C 1
ATOM 1614 O O . HIS A 1 194 ? 13.295 11.835 -2.863 1.00 59.31 194 HIS A O 1
ATOM 1620 N N . MET A 1 195 ? 11.520 11.226 -1.612 1.00 62.00 195 MET A N 1
ATOM 1621 C CA . MET A 1 195 ? 10.545 11.306 -2.705 1.00 62.00 195 MET A CA 1
ATOM 1622 C C . MET A 1 195 ? 10.430 12.723 -3.281 1.00 62.00 195 MET A C 1
ATOM 1624 O O . MET A 1 195 ? 10.080 12.866 -4.446 1.00 62.00 195 MET A O 1
ATOM 1628 N N . TRP A 1 196 ? 10.734 13.758 -2.486 1.00 56.78 196 TRP A N 1
ATOM 1629 C CA . TRP A 1 196 ? 10.840 15.144 -2.955 1.00 56.78 196 TRP A CA 1
ATOM 1630 C C . TRP A 1 196 ? 12.186 15.480 -3.584 1.00 56.78 196 TRP A C 1
ATOM 1632 O O . TRP A 1 196 ? 12.222 16.219 -4.553 1.00 56.78 196 TRP A O 1
ATOM 1642 N N . ARG A 1 197 ? 13.299 14.997 -3.031 1.00 51.59 197 ARG A N 1
ATOM 1643 C CA . ARG A 1 197 ? 14.648 15.318 -3.516 1.00 51.59 197 ARG A CA 1
ATOM 1644 C C . ARG A 1 197 ? 14.933 14.677 -4.873 1.00 51.59 197 ARG A C 1
ATOM 1646 O O . ARG A 1 197 ? 15.702 15.231 -5.650 1.00 51.59 197 ARG A O 1
ATOM 1653 N N . ASP A 1 198 ? 14.320 13.528 -5.140 1.00 52.97 198 ASP A N 1
ATOM 1654 C CA . ASP A 1 198 ? 14.378 12.883 -6.450 1.00 52.97 198 ASP A CA 1
ATOM 1655 C C . ASP A 1 198 ? 13.452 13.581 -7.469 1.00 52.97 198 ASP A C 1
ATOM 1657 O O . ASP A 1 198 ? 13.527 13.292 -8.661 1.00 52.97 198 ASP A O 1
ATOM 1661 N N . LEU A 1 199 ? 12.627 14.551 -7.037 1.00 49.22 199 LEU A N 1
ATOM 1662 C CA . LEU A 1 199 ? 12.076 15.555 -7.944 1.00 49.22 199 LEU A CA 1
ATOM 1663 C C . LEU A 1 199 ? 13.236 16.484 -8.303 1.00 49.22 199 LEU A C 1
ATOM 1665 O O . LEU A 1 199 ? 13.763 17.159 -7.412 1.00 49.22 199 LEU A O 1
ATOM 1669 N N . PRO A 1 200 ? 13.661 16.552 -9.575 1.00 39.03 200 PRO A N 1
ATOM 1670 C CA . PRO A 1 200 ? 14.610 17.573 -9.977 1.00 39.03 200 PRO A CA 1
ATOM 1671 C C . PRO A 1 200 ? 14.039 18.920 -9.540 1.00 39.03 200 PRO A C 1
ATOM 1673 O O . PRO A 1 200 ? 12.838 19.143 -9.690 1.00 39.03 200 PRO A O 1
ATOM 1676 N N . ASN A 1 201 ? 14.880 19.804 -8.996 1.00 42.91 201 ASN A N 1
ATOM 1677 C CA . ASN A 1 201 ? 14.535 21.201 -8.736 1.00 42.91 201 ASN A CA 1
ATOM 1678 C C . ASN A 1 201 ? 14.116 21.841 -10.067 1.00 42.91 201 ASN A C 1
ATOM 1680 O O . ASN A 1 201 ? 14.935 22.396 -10.795 1.00 42.91 201 ASN A O 1
ATOM 1684 N N . SER A 1 202 ? 12.867 21.651 -10.449 1.00 40.94 202 SER A N 1
ATOM 1685 C CA . SER A 1 202 ? 12.391 21.884 -11.790 1.00 40.94 202 SER A CA 1
ATOM 1686 C C . SER A 1 202 ? 10.886 21.963 -11.707 1.00 40.94 202 SER A C 1
ATOM 1688 O O . SER A 1 202 ? 10.196 21.048 -11.271 1.00 40.94 202 SER A O 1
ATOM 1690 N N . TRP A 1 203 ? 10.392 23.087 -12.186 1.00 40.91 203 TRP A N 1
ATOM 1691 C CA . TRP A 1 203 ? 9.013 23.306 -12.579 1.00 40.91 203 TRP A CA 1
ATOM 1692 C C . TRP A 1 203 ? 8.463 22.193 -13.505 1.00 40.91 203 TRP A C 1
ATOM 1694 O O . TRP A 1 203 ? 7.254 22.106 -13.717 1.00 40.91 203 TRP A O 1
ATOM 1704 N N . ASP A 1 204 ? 9.323 21.318 -14.040 1.00 39.72 204 ASP A N 1
ATOM 1705 C CA . ASP A 1 204 ? 8.936 20.176 -14.853 1.00 39.72 204 ASP A CA 1
ATOM 1706 C C . ASP A 1 204 ? 8.438 19.005 -13.990 1.00 39.72 204 ASP A C 1
ATOM 1708 O O . ASP A 1 204 ? 9.174 18.229 -13.378 1.00 39.72 204 ASP A O 1
ATOM 1712 N N . SER A 1 205 ? 7.119 18.925 -13.911 1.00 44.34 205 SER A N 1
ATOM 1713 C CA . SER A 1 205 ? 6.333 18.203 -12.914 1.00 44.34 205 SER A CA 1
ATOM 1714 C C . SER A 1 205 ? 6.266 16.684 -13.145 1.00 44.34 205 SER A C 1
ATOM 1716 O O . SER A 1 205 ? 5.366 16.025 -12.618 1.00 44.34 205 SER A O 1
ATOM 1718 N N . GLN A 1 206 ? 7.174 16.113 -13.942 1.00 42.09 206 GLN A N 1
ATOM 1719 C CA . GLN A 1 206 ? 7.066 14.728 -14.419 1.00 42.09 206 GLN A CA 1
ATOM 1720 C C . GLN A 1 206 ? 7.491 13.664 -13.402 1.00 42.09 206 GLN A C 1
ATOM 1722 O O . GLN A 1 206 ? 7.018 12.536 -13.494 1.00 42.09 206 GLN A O 1
ATOM 1727 N N . HIS A 1 207 ? 8.309 14.005 -12.402 1.00 42.56 207 HIS A N 1
ATOM 1728 C CA . HIS A 1 207 ? 8.782 13.029 -11.410 1.00 42.56 207 HIS A CA 1
ATOM 1729 C C . HIS A 1 207 ? 7.957 12.980 -10.118 1.00 42.56 207 HIS A C 1
ATOM 1731 O O . HIS A 1 207 ? 8.345 12.250 -9.205 1.00 42.56 207 HIS A O 1
ATOM 1737 N N . LYS A 1 208 ? 6.823 13.713 -10.028 1.00 50.28 208 LYS A N 1
ATOM 1738 C CA . LYS A 1 208 ? 5.850 13.572 -8.920 1.00 50.28 208 LYS A CA 1
ATOM 1739 C C . LYS A 1 208 ? 5.685 12.085 -8.634 1.00 50.28 208 LYS A C 1
ATOM 1741 O O . LYS A 1 208 ? 5.393 11.347 -9.568 1.00 50.28 208 LYS A O 1
ATOM 1746 N N . SER A 1 209 ? 5.914 11.673 -7.383 1.00 59.88 209 SER A N 1
ATOM 1747 C CA . SER A 1 209 ? 5.985 10.267 -6.971 1.00 59.88 209 SER A CA 1
ATOM 1748 C C . SER A 1 209 ? 4.944 9.424 -7.718 1.00 59.88 209 SER A C 1
ATOM 1750 O O . SER A 1 209 ? 3.738 9.551 -7.469 1.00 59.88 209 SER A O 1
ATOM 1752 N N . ALA A 1 210 ? 5.421 8.649 -8.699 1.00 68.38 210 ALA A N 1
ATOM 1753 C CA . ALA A 1 210 ? 4.609 8.153 -9.812 1.00 68.38 210 ALA A CA 1
ATOM 1754 C C . ALA A 1 210 ? 3.394 7.347 -9.334 1.00 68.38 210 ALA A C 1
ATOM 1756 O O . ALA A 1 210 ? 2.321 7.415 -9.939 1.00 68.38 210 ALA A O 1
ATOM 1757 N N . TRP A 1 211 ? 3.545 6.678 -8.192 1.00 73.31 211 TRP A N 1
ATOM 1758 C CA . TRP A 1 211 ? 2.519 5.879 -7.540 1.00 73.31 211 TRP A CA 1
ATOM 1759 C C . TRP A 1 211 ? 1.225 6.656 -7.273 1.00 73.31 211 TRP A C 1
ATOM 1761 O O . TRP A 1 211 ? 0.144 6.175 -7.598 1.00 73.31 211 TRP A O 1
ATOM 1771 N N . ALA A 1 212 ? 1.295 7.894 -6.775 1.00 79.25 212 ALA A N 1
ATOM 1772 C CA . ALA A 1 212 ? 0.096 8.673 -6.455 1.00 79.25 212 ALA A CA 1
ATOM 1773 C C . ALA A 1 212 ? -0.703 9.023 -7.722 1.00 79.25 212 ALA A C 1
ATOM 1775 O O . ALA A 1 212 ? -1.933 9.050 -7.717 1.00 79.25 212 ALA A O 1
ATOM 1776 N N . SER A 1 213 ? -0.004 9.229 -8.843 1.00 83.62 213 SER A N 1
ATOM 1777 C CA . SER A 1 213 ? -0.628 9.466 -10.147 1.00 83.62 213 SER A CA 1
ATOM 1778 C C . SER A 1 213 ? -1.217 8.205 -10.787 1.00 83.62 213 SER A C 1
ATOM 1780 O O . SER A 1 213 ? -1.985 8.316 -11.744 1.00 83.62 213 SER A O 1
ATOM 1782 N N . ARG A 1 214 ? -0.874 7.014 -10.282 1.00 90.25 214 ARG A N 1
ATOM 1783 C CA . ARG A 1 214 ? -1.279 5.713 -10.835 1.00 90.25 214 ARG A CA 1
ATOM 1784 C C . ARG A 1 214 ? -2.277 4.965 -9.970 1.00 90.25 214 ARG A C 1
ATOM 1786 O O . ARG A 1 214 ? -3.053 4.199 -10.533 1.00 90.25 214 ARG A O 1
ATOM 1793 N N . LEU A 1 215 ? -2.298 5.213 -8.663 1.00 92.75 215 LEU A N 1
ATOM 1794 C CA . LEU A 1 215 ? -3.231 4.582 -7.741 1.00 92.75 215 LEU A CA 1
ATOM 1795 C C . LEU A 1 215 ? -4.665 4.931 -8.149 1.00 92.75 215 LEU A C 1
ATOM 1797 O O . LEU A 1 215 ? -5.045 6.099 -8.162 1.00 92.75 215 LEU A O 1
ATOM 1801 N N . LYS A 1 216 ? -5.443 3.910 -8.499 1.00 94.06 216 LYS A N 1
ATOM 1802 C CA . LYS A 1 216 ? -6.848 3.985 -8.919 1.00 94.06 216 LYS A CA 1
ATOM 1803 C C . LYS A 1 216 ? -7.771 3.604 -7.775 1.00 94.06 216 LYS A C 1
ATOM 1805 O O . LYS A 1 216 ? -8.744 4.306 -7.519 1.00 94.06 216 LYS A O 1
ATOM 1810 N N . SER A 1 217 ? -7.442 2.524 -7.070 1.00 93.00 217 SER A N 1
ATOM 1811 C CA . SER A 1 217 ? -8.282 1.975 -6.009 1.00 93.00 217 SER A CA 1
ATOM 1812 C C . SER A 1 217 ? -7.494 1.782 -4.723 1.00 93.00 217 SER A C 1
ATOM 1814 O O . SER A 1 217 ? -6.398 1.220 -4.731 1.00 93.00 217 SER A O 1
ATOM 1816 N N . ALA A 1 218 ? -8.060 2.225 -3.608 1.00 94.88 218 ALA A N 1
ATOM 1817 C CA . ALA A 1 218 ? -7.490 2.003 -2.293 1.00 94.88 218 ALA A CA 1
ATOM 1818 C C . ALA A 1 218 ? -8.564 1.558 -1.304 1.00 94.88 218 ALA A C 1
ATOM 1820 O O . ALA A 1 218 ? -9.612 2.188 -1.164 1.00 94.88 218 ALA A O 1
ATOM 1821 N N . TRP A 1 219 ? -8.270 0.480 -0.587 1.00 94.44 219 TRP A N 1
ATOM 1822 C CA . TRP A 1 219 ? -9.131 -0.087 0.436 1.00 94.44 219 TRP A CA 1
ATOM 1823 C C . TRP A 1 219 ? -8.355 -0.237 1.738 1.00 94.44 219 TRP A C 1
ATOM 1825 O O . TRP A 1 219 ? -7.358 -0.957 1.786 1.00 94.44 219 TRP A O 1
ATOM 1835 N N . ALA A 1 220 ? -8.838 0.370 2.815 1.00 94.38 220 ALA A N 1
ATOM 1836 C CA . ALA A 1 220 ? -8.315 0.166 4.157 1.00 94.38 220 ALA A CA 1
ATOM 1837 C C . ALA A 1 220 ? -9.457 -0.192 5.105 1.00 94.38 220 ALA A C 1
ATOM 1839 O O . ALA A 1 220 ? -10.421 0.555 5.238 1.00 94.38 220 ALA A O 1
ATOM 1840 N N . SER A 1 221 ? -9.349 -1.346 5.759 1.00 92.12 221 SER A N 1
ATOM 1841 C CA . SER A 1 221 ? -10.391 -1.849 6.656 1.00 92.12 221 SER A CA 1
ATOM 1842 C C . SER A 1 221 ? -9.827 -2.448 7.938 1.00 92.12 221 SER A C 1
ATOM 1844 O O . SER A 1 221 ? -8.858 -3.202 7.881 1.00 92.12 221 SER A O 1
ATOM 1846 N N . GLN A 1 222 ? -10.445 -2.172 9.087 1.00 91.44 222 GLN A N 1
ATOM 1847 C CA . GLN A 1 222 ? -10.007 -2.680 10.399 1.00 91.44 222 GLN A CA 1
ATOM 1848 C C . GLN A 1 222 ? -8.603 -2.182 10.818 1.00 91.44 222 GLN A C 1
ATOM 1850 O O . GLN A 1 222 ? -7.837 -2.891 11.484 1.00 91.44 222 GLN A O 1
ATOM 1855 N N . LEU A 1 223 ? -8.225 -0.951 10.451 1.00 93.44 223 LEU A N 1
ATOM 1856 C CA . LEU A 1 223 ? -6.945 -0.350 10.852 1.00 93.44 223 LEU A CA 1
ATOM 1857 C C . LEU A 1 223 ? -7.130 0.514 12.112 1.00 93.44 223 LEU A C 1
ATOM 1859 O O . LEU A 1 223 ? -7.267 1.733 12.053 1.00 93.44 223 LEU A O 1
ATOM 1863 N N . LYS A 1 224 ? -7.083 -0.130 13.284 1.00 91.25 224 LYS A N 1
ATOM 1864 C CA . LYS A 1 224 ? -7.311 0.492 14.607 1.00 91.25 224 LYS A CA 1
ATOM 1865 C C . LYS A 1 224 ? -6.402 1.682 14.946 1.00 91.25 224 LYS A C 1
ATOM 1867 O O . LYS A 1 224 ? -6.788 2.517 15.758 1.00 91.25 224 LYS A O 1
ATOM 1872 N N . SER A 1 225 ? -5.199 1.739 14.373 1.00 95.38 225 SER A N 1
ATOM 1873 C CA . SER A 1 225 ? -4.232 2.818 14.624 1.00 95.38 225 SER A CA 1
ATOM 1874 C C . SER A 1 225 ? -4.159 3.847 13.502 1.00 95.38 225 SER A C 1
ATOM 1876 O O . SER A 1 225 ? -3.347 4.762 13.620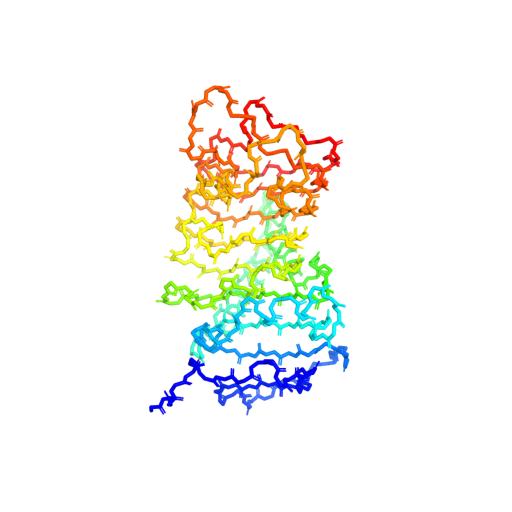 1.00 95.38 225 SER A O 1
ATOM 1878 N N . LEU A 1 226 ? -4.964 3.713 12.441 1.00 97.12 226 LEU A N 1
ATOM 1879 C CA . LEU A 1 226 ? -4.895 4.606 11.289 1.00 97.12 226 LEU A CA 1
ATOM 1880 C C . LEU A 1 226 ? -5.345 6.004 11.695 1.00 97.12 226 LEU A C 1
ATOM 1882 O O . LEU A 1 226 ? -6.485 6.181 12.107 1.00 97.12 226 LEU A O 1
ATOM 1886 N N . ILE A 1 227 ? -4.447 6.976 11.555 1.00 96.44 227 ILE A N 1
ATOM 1887 C CA . ILE A 1 227 ? -4.707 8.392 11.831 1.00 96.44 227 ILE A CA 1
ATOM 1888 C C . ILE A 1 227 ? -4.901 9.148 10.519 1.00 96.44 227 ILE A C 1
ATOM 1890 O O . ILE A 1 227 ? -5.808 9.966 10.404 1.00 96.44 227 ILE A O 1
ATOM 1894 N N . HIS A 1 228 ? -4.070 8.861 9.513 1.00 95.12 228 HIS A N 1
ATOM 1895 C CA . HIS A 1 228 ? -4.150 9.530 8.217 1.00 95.12 228 HIS A CA 1
ATOM 1896 C C . HIS A 1 228 ? -4.164 8.516 7.082 1.00 95.12 228 HIS A C 1
ATOM 1898 O O . HIS A 1 228 ? -3.326 7.622 7.061 1.00 95.12 228 HIS A O 1
ATOM 1904 N N . PHE A 1 229 ? -5.036 8.669 6.088 1.00 95.25 229 PHE A N 1
ATOM 1905 C CA . PHE A 1 229 ? -4.842 7.909 4.849 1.00 95.25 229 PHE A CA 1
ATOM 1906 C C . PHE A 1 229 ? -3.564 8.381 4.144 1.00 95.25 229 PHE A C 1
ATOM 1908 O O . PHE A 1 229 ? -2.671 7.582 3.872 1.00 95.25 229 PHE A O 1
ATOM 1915 N N . TYR A 1 230 ? -3.433 9.690 3.937 1.00 92.00 230 TYR A N 1
ATOM 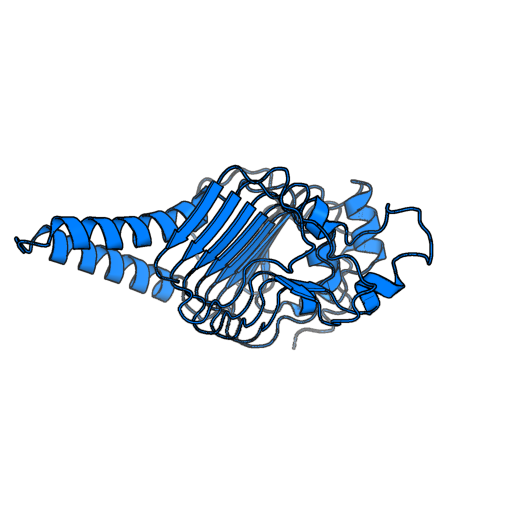1916 C CA . TYR A 1 230 ? -2.249 10.300 3.351 1.00 92.00 230 TYR A CA 1
ATOM 1917 C C . TYR A 1 230 ? -1.758 11.487 4.185 1.00 92.00 230 TYR A C 1
ATOM 1919 O O . TYR A 1 230 ? -2.544 12.362 4.558 1.00 92.00 230 TYR A O 1
ATOM 1927 N N . ILE A 1 231 ? -0.451 11.527 4.460 1.00 88.88 231 ILE A N 1
ATOM 1928 C CA . ILE A 1 231 ? 0.212 12.622 5.177 1.00 88.88 231 ILE A CA 1
ATOM 1929 C C . ILE A 1 231 ? 1.475 13.101 4.445 1.00 88.88 231 ILE A C 1
ATOM 1931 O O . ILE A 1 231 ? 2.169 12.344 3.765 1.00 88.88 231 ILE A O 1
ATOM 1935 N N . LEU A 1 232 ? 1.783 14.388 4.601 1.00 82.19 232 LEU A N 1
ATOM 1936 C CA . LEU A 1 232 ? 3.070 14.963 4.216 1.00 82.19 232 LEU A CA 1
ATOM 1937 C C . LEU A 1 232 ? 4.003 14.905 5.428 1.00 82.19 232 LEU A C 1
ATOM 1939 O O . LEU A 1 232 ? 3.675 15.494 6.456 1.00 82.19 232 LEU A O 1
ATOM 1943 N N . ALA A 1 233 ? 5.173 14.270 5.303 1.00 75.69 233 ALA A N 1
ATOM 1944 C CA . ALA A 1 233 ? 6.156 14.235 6.393 1.00 75.69 233 ALA A CA 1
ATOM 1945 C C . ALA A 1 233 ? 6.680 15.637 6.762 1.00 75.69 233 ALA A C 1
ATOM 1947 O O . ALA A 1 233 ? 7.177 15.857 7.864 1.00 75.69 233 ALA A O 1
ATOM 1948 N N . TYR A 1 234 ? 6.583 16.597 5.835 1.00 68.00 234 TYR A N 1
ATOM 1949 C CA . TYR A 1 234 ? 7.042 17.968 6.023 1.00 68.00 234 TYR A CA 1
ATOM 1950 C C . TYR A 1 234 ? 5.917 18.966 5.750 1.00 68.00 234 TYR A C 1
ATOM 1952 O O . TYR A 1 234 ? 5.408 19.067 4.636 1.00 68.00 234 TYR A O 1
ATOM 1960 N N . THR A 1 235 ? 5.566 19.755 6.763 1.00 55.69 235 THR A N 1
ATOM 1961 C CA . THR A 1 235 ? 4.544 20.809 6.685 1.00 55.69 235 THR A CA 1
ATOM 1962 C C . THR A 1 235 ? 5.141 22.161 6.288 1.00 55.69 235 THR A C 1
ATOM 1964 O O . THR A 1 235 ? 4.723 23.195 6.811 1.00 55.69 235 THR A O 1
ATOM 1967 N N . ASN A 1 236 ? 6.150 22.190 5.410 1.00 58.47 236 ASN A N 1
ATOM 1968 C CA . ASN A 1 236 ? 6.577 23.473 4.857 1.00 58.47 236 ASN A CA 1
ATOM 1969 C C . ASN A 1 236 ? 5.512 23.910 3.845 1.00 58.47 236 ASN A C 1
ATOM 1971 O O . ASN A 1 236 ? 5.226 23.183 2.897 1.00 58.47 236 ASN A O 1
ATOM 1975 N N . SER A 1 237 ? 4.896 25.071 4.063 1.00 55.22 237 SER A N 1
ATOM 1976 C CA . SER A 1 237 ? 3.753 25.564 3.283 1.00 55.22 237 SER A CA 1
ATOM 1977 C C . SER A 1 237 ? 4.041 25.727 1.787 1.00 55.22 237 SER A C 1
ATOM 1979 O O . SER A 1 237 ? 3.104 25.785 0.996 1.00 55.22 237 SER A O 1
ATOM 1981 N N . ALA A 1 238 ? 5.317 25.774 1.397 1.00 57.19 238 ALA A N 1
ATOM 1982 C CA . ALA A 1 238 ? 5.757 25.828 0.005 1.00 57.19 238 ALA A CA 1
ATOM 1983 C C . ALA A 1 238 ? 5.654 24.483 -0.744 1.00 57.19 238 ALA A C 1
ATOM 1985 O O . ALA A 1 238 ? 5.822 24.448 -1.959 1.00 57.19 238 ALA A O 1
ATOM 1986 N N . ILE A 1 239 ? 5.423 23.376 -0.037 1.00 58.81 239 ILE A N 1
ATOM 1987 C CA . ILE A 1 239 ? 5.420 22.031 -0.612 1.00 58.81 239 ILE A CA 1
ATOM 1988 C C . ILE A 1 239 ? 3.988 21.679 -1.035 1.00 58.81 239 ILE A C 1
ATOM 1990 O O . ILE A 1 239 ? 3.117 21.437 -0.196 1.00 58.81 239 ILE A O 1
ATOM 1994 N N . GLU A 1 240 ? 3.726 21.665 -2.346 1.00 62.19 240 GLU A N 1
ATOM 1995 C CA . GLU A 1 240 ? 2.450 21.187 -2.890 1.00 62.19 240 GLU A CA 1
ATOM 1996 C C . GLU A 1 240 ? 2.241 19.718 -2.531 1.00 62.19 240 GLU A C 1
ATOM 1998 O O . GLU A 1 240 ? 3.111 18.888 -2.765 1.00 62.19 240 GLU A O 1
ATOM 2003 N N . ALA A 1 241 ? 1.073 19.353 -2.006 1.00 65.25 241 ALA A N 1
ATOM 2004 C CA . ALA A 1 241 ? 0.791 17.944 -1.779 1.00 65.25 241 ALA A CA 1
ATOM 2005 C C . ALA A 1 241 ? 0.805 17.185 -3.117 1.00 65.25 241 ALA A C 1
ATOM 2007 O O . ALA A 1 241 ? 0.228 17.647 -4.103 1.00 65.25 241 ALA A O 1
ATOM 2008 N N . ILE A 1 242 ? 1.419 15.998 -3.157 1.00 70.75 242 ILE A N 1
ATOM 2009 C CA . ILE A 1 242 ? 1.257 15.120 -4.321 1.00 70.75 242 ILE A CA 1
ATOM 2010 C C . ILE A 1 242 ? -0.228 14.764 -4.442 1.00 70.75 242 ILE A C 1
ATOM 2012 O O . ILE A 1 242 ? -0.814 14.215 -3.510 1.00 70.75 242 ILE A O 1
ATOM 2016 N N . GLY A 1 243 ? -0.820 15.120 -5.582 1.00 74.31 243 GLY A N 1
ATOM 2017 C CA . GLY A 1 243 ? -2.212 14.835 -5.899 1.00 74.31 243 GLY A CA 1
ATOM 2018 C C . GLY A 1 243 ? -2.392 13.413 -6.415 1.00 74.31 243 GLY A C 1
ATOM 2019 O O . GLY A 1 243 ? -1.613 12.948 -7.249 1.00 74.31 243 GLY A O 1
ATOM 2020 N N . PHE A 1 244 ? -3.460 12.754 -5.974 1.00 87.69 244 PHE A N 1
ATOM 2021 C CA . PHE A 1 244 ? -3.856 11.453 -6.504 1.00 87.69 244 PHE A CA 1
ATOM 2022 C C . PHE A 1 244 ? -4.736 11.633 -7.740 1.00 87.69 244 PHE A C 1
ATOM 2024 O O . PHE A 1 244 ? -5.966 11.630 -7.673 1.00 87.69 244 PHE A O 1
ATOM 2031 N N . THR A 1 245 ? -4.104 11.827 -8.894 1.00 88.75 245 THR A N 1
ATOM 2032 C CA . THR A 1 245 ? -4.811 12.189 -10.131 1.00 88.75 245 THR A CA 1
ATOM 2033 C C . THR A 1 245 ? -5.594 11.039 -10.760 1.00 88.75 245 THR A C 1
ATOM 2035 O O . THR A 1 245 ? -6.508 11.307 -11.540 1.00 88.75 245 THR A O 1
ATOM 2038 N N . SER A 1 246 ? -5.275 9.785 -10.425 1.00 92.25 246 SER A N 1
ATOM 2039 C CA . SER A 1 246 ? -5.973 8.596 -10.940 1.00 92.25 246 SER A CA 1
ATOM 2040 C C . SER A 1 246 ? -6.909 7.921 -9.945 1.00 92.25 246 SER A C 1
ATOM 2042 O O . SER A 1 246 ? -7.679 7.060 -10.371 1.00 92.25 246 SER A O 1
ATOM 2044 N N . LEU A 1 247 ? -6.887 8.319 -8.669 1.00 93.31 247 LEU A N 1
ATOM 2045 C CA . LEU A 1 247 ? -7.667 7.660 -7.625 1.00 93.31 247 LEU A CA 1
ATOM 2046 C C . LEU A 1 247 ? -9.154 7.903 -7.873 1.00 93.31 247 LEU A C 1
ATOM 2048 O O . LEU A 1 247 ? -9.620 9.041 -7.817 1.00 93.31 247 LEU A O 1
ATOM 2052 N N . ASN A 1 248 ? -9.878 6.825 -8.162 1.00 94.50 248 ASN A N 1
ATOM 2053 C CA . ASN A 1 248 ? -11.304 6.840 -8.457 1.00 94.50 248 ASN A CA 1
ATOM 2054 C C . ASN A 1 248 ? -12.141 6.123 -7.390 1.00 94.50 248 ASN A C 1
ATOM 2056 O O . ASN A 1 248 ? -13.274 6.535 -7.149 1.00 94.50 248 ASN A O 1
ATOM 2060 N N . HIS A 1 249 ? -11.574 5.144 -6.683 1.00 93.94 249 HIS A N 1
ATOM 2061 C CA . HIS A 1 249 ? -12.256 4.434 -5.603 1.00 93.94 249 HIS A CA 1
ATOM 2062 C C . HIS A 1 249 ? -11.425 4.481 -4.320 1.00 93.94 249 HIS A C 1
ATOM 2064 O O . HIS A 1 249 ? -10.285 4.019 -4.282 1.00 93.94 249 HIS A O 1
ATOM 2070 N N . LEU A 1 250 ? -12.012 5.019 -3.254 1.00 95.44 250 LEU A N 1
ATOM 2071 C CA . LEU A 1 250 ? -11.431 5.002 -1.918 1.00 95.44 250 LEU A CA 1
ATOM 2072 C C . LEU A 1 250 ? -12.446 4.444 -0.922 1.00 95.44 250 LEU A C 1
ATOM 2074 O O . LEU A 1 250 ? -13.535 4.993 -0.758 1.00 95.44 250 LEU A O 1
ATOM 2078 N N . HIS A 1 251 ? -12.072 3.364 -0.243 1.00 94.88 251 HIS A N 1
ATOM 2079 C CA . HIS A 1 251 ? -12.884 2.723 0.786 1.00 94.88 251 HIS A CA 1
ATOM 2080 C C . HIS A 1 251 ? -12.121 2.663 2.104 1.00 94.88 251 HIS A C 1
ATOM 2082 O O . HIS A 1 251 ? -11.054 2.055 2.189 1.00 94.88 251 HIS A O 1
ATOM 2088 N N . LEU A 1 252 ? -12.683 3.286 3.133 1.00 95.12 252 LEU A N 1
ATOM 2089 C CA . LEU A 1 252 ? -12.169 3.316 4.495 1.00 95.12 252 LEU A CA 1
ATOM 2090 C C . LEU A 1 252 ? -13.245 2.764 5.422 1.00 95.12 252 LEU A C 1
ATOM 2092 O O . LEU A 1 252 ? -14.361 3.281 5.455 1.00 95.12 252 LEU A O 1
ATOM 2096 N N . GLU A 1 253 ? -12.918 1.721 6.172 1.00 92.06 253 GLU A N 1
ATOM 2097 C CA . GLU A 1 253 ? -13.893 1.037 7.015 1.00 92.06 253 GLU A CA 1
ATOM 2098 C C . GLU A 1 253 ? -13.310 0.609 8.362 1.00 92.06 253 GLU A C 1
ATOM 2100 O O . GLU A 1 253 ? -12.223 0.036 8.424 1.00 92.06 253 GLU A O 1
ATOM 2105 N N . HIS A 1 254 ? -14.041 0.827 9.455 1.00 92.31 254 HIS A N 1
ATOM 2106 C CA . HIS A 1 254 ? -13.608 0.430 10.799 1.00 92.31 254 HIS A CA 1
ATOM 2107 C C . HIS A 1 254 ? -12.204 0.970 11.154 1.00 92.31 254 HIS A C 1
ATOM 2109 O O . HIS A 1 254 ? -11.326 0.234 11.623 1.00 92.31 254 HIS A O 1
ATOM 2115 N N . CYS A 1 255 ? -11.983 2.267 10.917 1.00 94.25 255 CYS A N 1
ATOM 2116 C CA . CYS A 1 255 ? -10.739 2.985 11.216 1.00 94.25 255 CYS A CA 1
ATOM 2117 C C . CYS A 1 255 ? -10.994 4.090 12.266 1.00 94.25 255 CYS A C 1
ATOM 2119 O O . CYS A 1 255 ? -10.937 5.266 11.925 1.00 94.25 255 CYS A O 1
ATOM 2121 N N . PRO A 1 256 ? -11.241 3.743 13.546 1.00 93.94 256 PRO A N 1
ATOM 2122 C CA . PRO A 1 256 ? -11.820 4.640 14.566 1.00 93.94 256 PRO A CA 1
ATOM 2123 C C . PRO A 1 256 ? -10.930 5.810 15.019 1.00 93.94 256 PRO A C 1
ATOM 2125 O O . PRO A 1 256 ? -11.315 6.588 15.889 1.00 93.94 256 PRO A O 1
ATOM 2128 N N . ARG A 1 257 ? -9.690 5.883 14.529 1.00 96.62 257 ARG A N 1
ATOM 2129 C CA . ARG A 1 257 ? -8.732 6.953 14.845 1.00 96.62 257 ARG A CA 1
ATOM 2130 C C . ARG A 1 257 ? -8.457 7.855 13.647 1.00 96.62 257 ARG A C 1
ATOM 2132 O O . ARG A 1 257 ? -7.556 8.684 13.730 1.00 96.62 257 ARG A O 1
ATOM 2139 N N . LEU A 1 258 ? -9.179 7.666 12.544 1.00 96.69 258 LEU A N 1
ATOM 2140 C CA . LEU A 1 258 ? -8.947 8.389 11.307 1.00 96.69 258 LEU A CA 1
ATOM 2141 C C . LEU A 1 258 ? -9.299 9.870 11.500 1.00 96.69 258 LEU A C 1
ATOM 2143 O O . LEU A 1 258 ? -10.460 10.232 11.646 1.00 96.69 258 LEU A O 1
ATOM 2147 N N . GLU A 1 259 ? -8.288 10.730 11.464 1.00 95.44 259 GLU A N 1
ATOM 2148 C CA . GLU A 1 259 ? -8.431 12.182 11.611 1.00 95.44 259 GLU A CA 1
ATOM 2149 C C . GLU A 1 259 ? -8.455 12.894 10.253 1.00 95.44 259 GLU A C 1
ATOM 2151 O O . GLU A 1 259 ? -9.092 13.937 10.105 1.00 95.44 259 GLU A O 1
ATOM 2156 N N . SER A 1 260 ? -7.758 12.359 9.243 1.00 93.38 260 SER A N 1
ATOM 2157 C CA . SER A 1 260 ? -7.663 12.997 7.927 1.00 93.38 260 SER A CA 1
ATOM 2158 C C . SER A 1 260 ? -7.418 12.005 6.792 1.00 93.38 260 SER A C 1
ATOM 2160 O O . SER A 1 260 ? -6.701 11.015 6.928 1.00 93.38 260 SER A O 1
ATOM 2162 N N . ILE A 1 261 ? -7.997 12.292 5.626 1.00 93.31 261 ILE A N 1
ATOM 2163 C CA . ILE A 1 261 ? -7.813 11.478 4.419 1.00 93.31 261 ILE A CA 1
ATOM 2164 C C . ILE A 1 261 ? -6.743 12.088 3.509 1.00 93.31 261 ILE A C 1
ATOM 2166 O O . ILE A 1 261 ? -5.881 11.369 3.010 1.00 93.31 261 ILE A O 1
ATOM 2170 N N . MET A 1 262 ? -6.782 13.409 3.310 1.00 89.75 262 MET A N 1
ATOM 2171 C CA . MET A 1 262 ? -5.899 14.139 2.400 1.00 89.75 262 MET A CA 1
ATOM 2172 C C . MET A 1 262 ? -5.444 15.479 3.008 1.00 89.75 262 MET A C 1
ATOM 2174 O O . MET A 1 262 ? -6.229 16.138 3.693 1.00 89.75 262 MET A O 1
ATOM 2178 N N . PRO A 1 263 ? -4.218 15.951 2.712 1.00 84.06 263 PRO A N 1
ATOM 2179 C CA . PRO A 1 263 ? -3.784 17.317 3.005 1.00 84.06 263 PRO A CA 1
ATOM 2180 C C . PRO A 1 263 ? -4.605 18.371 2.240 1.00 84.06 263 PRO A C 1
ATOM 2182 O O . PRO A 1 263 ? -5.087 18.109 1.141 1.00 84.06 263 PRO A O 1
ATOM 2185 N N . ARG A 1 264 ? -4.685 19.605 2.770 1.00 78.56 264 ARG A N 1
ATOM 2186 C CA . ARG A 1 264 ? -5.523 20.702 2.221 1.00 78.56 264 ARG A CA 1
ATOM 2187 C C . ARG A 1 264 ? -5.260 21.055 0.750 1.00 78.56 264 ARG A C 1
ATOM 2189 O O . ARG A 1 264 ? -6.159 21.557 0.091 1.00 78.56 264 ARG A O 1
ATOM 2196 N N . ASN A 1 265 ? -4.059 20.777 0.243 1.00 75.06 265 ASN A N 1
ATOM 2197 C CA . ASN A 1 265 ? -3.639 21.112 -1.122 1.00 75.06 265 ASN A CA 1
ATOM 2198 C C . ASN A 1 265 ? -3.598 19.885 -2.052 1.00 75.06 265 ASN A C 1
ATOM 2200 O O . ASN A 1 265 ? -2.934 19.918 -3.084 1.00 75.06 265 ASN A O 1
ATOM 2204 N N . CYS A 1 266 ? -4.250 18.781 -1.677 1.00 80.56 266 CYS A N 1
ATOM 2205 C CA . CYS A 1 266 ? -4.301 17.560 -2.474 1.00 80.56 266 CYS A CA 1
ATOM 2206 C C . CYS A 1 266 ? -5.643 17.464 -3.212 1.00 80.56 266 CYS A C 1
ATOM 2208 O O . CYS A 1 266 ? -6.701 17.410 -2.586 1.00 80.56 266 CYS A O 1
ATOM 2210 N N . ALA A 1 267 ? -5.601 17.428 -4.544 1.00 82.06 267 ALA A N 1
ATOM 2211 C CA . ALA A 1 267 ? -6.786 17.232 -5.372 1.00 82.06 267 ALA A CA 1
ATOM 2212 C C . ALA A 1 267 ? -6.999 15.746 -5.698 1.00 82.06 267 ALA A C 1
ATOM 2214 O O . ALA A 1 267 ? -6.045 15.029 -6.005 1.00 82.06 267 ALA A O 1
ATOM 2215 N N . LEU A 1 268 ? -8.268 15.324 -5.709 1.00 89.94 268 LEU A N 1
ATOM 2216 C CA . LEU A 1 268 ? -8.724 13.993 -6.128 1.00 89.94 268 LEU A CA 1
ATOM 2217 C C . LEU A 1 268 ? -9.653 14.108 -7.354 1.00 89.94 268 LEU A C 1
ATOM 2219 O O . LEU A 1 268 ? -10.849 13.839 -7.254 1.00 89.94 268 LEU A O 1
ATOM 2223 N N . PRO A 1 269 ? -9.149 14.561 -8.518 1.00 90.00 269 PRO A N 1
ATOM 2224 C CA . PRO A 1 269 ? -9.989 14.978 -9.646 1.00 90.00 269 PRO A CA 1
ATOM 2225 C C . PRO A 1 269 ? -10.795 13.844 -10.295 1.00 90.00 269 PRO A C 1
ATOM 2227 O O . PRO A 1 269 ? -11.753 14.119 -11.012 1.00 90.00 269 PRO A O 1
ATOM 2230 N N . ARG A 1 270 ? -10.402 12.581 -10.088 1.00 93.69 270 ARG A N 1
ATOM 2231 C CA . ARG A 1 270 ? -11.058 11.399 -10.669 1.00 93.69 270 ARG A CA 1
ATOM 2232 C C . ARG A 1 270 ? -11.847 10.571 -9.657 1.00 93.69 270 ARG A C 1
ATOM 2234 O O . ARG A 1 270 ? -12.345 9.514 -10.032 1.00 93.69 270 ARG A O 1
ATOM 2241 N N . LEU A 1 271 ? -11.972 11.030 -8.410 1.00 94.12 271 LEU A N 1
ATOM 2242 C CA . LEU A 1 271 ? -12.668 10.296 -7.356 1.00 94.12 271 LEU A CA 1
ATOM 2243 C C . LEU A 1 271 ? -14.159 10.159 -7.688 1.00 94.12 271 LEU A C 1
ATOM 2245 O O . LEU A 1 271 ? -14.894 11.143 -7.680 1.00 94.12 271 LEU A O 1
ATOM 2249 N N . THR A 1 272 ? -14.602 8.934 -7.973 1.00 94.62 272 THR A N 1
ATOM 2250 C CA . THR A 1 272 ? -16.002 8.597 -8.272 1.00 94.62 272 THR A CA 1
ATOM 2251 C C . THR A 1 272 ? -16.708 7.970 -7.080 1.00 94.62 272 THR A C 1
ATOM 2253 O O . THR A 1 272 ? -17.919 8.116 -6.931 1.00 94.62 272 THR A O 1
ATOM 2256 N N . THR A 1 273 ? -15.971 7.263 -6.224 1.00 93.31 273 THR A N 1
ATOM 2257 C CA . THR A 1 273 ? -16.528 6.564 -5.065 1.00 93.31 273 THR A CA 1
ATOM 2258 C C . THR A 1 273 ? -15.661 6.795 -3.841 1.00 93.31 273 THR A C 1
ATOM 2260 O O . THR A 1 273 ? -14.474 6.468 -3.834 1.00 93.31 273 THR A O 1
ATOM 2263 N N . LEU A 1 274 ? -16.283 7.332 -2.793 1.00 95.25 274 LEU A N 1
ATOM 2264 C CA . LEU A 1 274 ? -15.695 7.497 -1.472 1.00 95.25 274 LEU A CA 1
ATOM 2265 C C . LEU A 1 274 ? -16.619 6.864 -0.440 1.00 95.25 274 LEU A C 1
ATOM 2267 O O . LEU A 1 274 ? -17.694 7.392 -0.160 1.00 95.25 274 LEU A O 1
ATOM 2271 N N . ASN A 1 275 ? -16.176 5.753 0.132 1.00 92.50 275 ASN A N 1
ATOM 2272 C CA . ASN A 1 275 ? -16.888 5.055 1.189 1.00 92.50 275 ASN A CA 1
ATOM 2273 C C . ASN A 1 275 ? -16.119 5.229 2.494 1.00 92.50 275 ASN A C 1
ATOM 2275 O O . ASN A 1 275 ? -14.958 4.836 2.586 1.00 92.50 275 ASN A O 1
ATOM 2279 N N . ILE A 1 276 ? -16.768 5.816 3.495 1.00 92.94 276 ILE A N 1
ATOM 2280 C CA . ILE A 1 276 ? -16.231 5.949 4.849 1.00 92.94 276 ILE A CA 1
ATOM 2281 C C . ILE A 1 276 ? -17.269 5.343 5.784 1.00 92.94 276 ILE A C 1
ATOM 2283 O O . ILE A 1 276 ? -18.351 5.904 5.953 1.00 92.94 276 ILE A O 1
ATOM 2287 N N . LEU A 1 277 ? -16.966 4.175 6.341 1.00 90.19 277 LEU A N 1
ATOM 2288 C CA . LEU A 1 277 ? -17.900 3.386 7.137 1.00 90.19 277 LEU A CA 1
ATOM 2289 C C . LEU A 1 277 ? -17.302 3.126 8.519 1.00 90.19 277 LEU A C 1
ATOM 2291 O O . LEU A 1 277 ? -16.253 2.502 8.631 1.00 90.19 277 LEU A O 1
ATOM 2295 N N . PHE A 1 278 ? -17.981 3.562 9.581 1.00 90.81 278 PHE A N 1
ATOM 2296 C CA . PHE A 1 278 ? -17.550 3.292 10.961 1.00 90.81 278 PHE A CA 1
ATOM 2297 C C . PHE A 1 278 ? -16.112 3.772 11.279 1.00 90.81 278 PHE A C 1
ATOM 2299 O O . PHE A 1 278 ? -15.362 3.081 11.975 1.00 90.81 278 PHE A O 1
ATOM 2306 N N . CYS A 1 279 ? -15.717 4.924 10.731 1.00 87.69 279 CYS A N 1
ATOM 2307 C CA . CYS A 1 279 ? -14.433 5.583 10.991 1.00 87.69 279 CYS A CA 1
ATOM 2308 C C . CYS A 1 279 ? -14.609 6.765 11.942 1.00 87.69 279 CYS A C 1
ATOM 2310 O O . CYS A 1 279 ? -15.660 7.439 11.836 1.00 87.69 279 CYS A O 1
#

Organism: Oryza sativa subsp. japonica (NCBI:txid39947)

pLDDT: mean 72.12, std 20.54, range [26.64, 97.12]

InterPro domains:
  IPR032675 Leucine-rich repeat domain superfamily [G3DSA:3.80.10.10] (131-279)
  IPR057135 Disease resistance protein At4g27190-like, leucine-rich repeats [PF23247] (167-277)

Sequence (279 aa):
GFPNQSRFPWHKLQRFPNVFCLDHYAEGHDNHYDNQVARVYVKDSRLFYSFSESTKELVQEGEFLQSFYVQIAPSTVNIRKLEDEEDKLTSMLQELAHKRSPYGDVYHRCIALEFSVMYMARSAIHQTARHVHMSTIDKYPHGLKYLLEVAKSIYVINDSFVDCLTNLSNLDELEECKLHFCHRMKHVFETTYHMWRDLPNSWDSQHKSAWASRLKSAWASQLKSLIHFYILAYTNSAIEAIGFTSLNHLHLEHCPRLESIMPRNCALPRLTTLNILFC

Secondary structure (DSSP, 8-state):
----GGG--GGG-SS--SEEEES---S-------TTSEEEEES-GGGGGG--HHHHHHHHTTSS-SSEEEEE--TTS-HHHHHHHHHHHHHHHHHHHHS--TTHHHHHHHHHHHHHHHHHHHHSS---SEEEEEES-SS--TT-HHHHHS-SEEEEES-SS-S-GGGT---TT--EEEEES-TT-SEEEEE-HHHHHTS-SSS-GGGS-HHHHH--EEEEES-TT--EEEEES---TTSPPPP-SS--EEEEES-TT--BSS-TT---TT--EEEEE--